Protein AF-A0A851SCR9-F1 (afdb_monomer)

Sequence (260 aa):
PSPCRYSLLAVFAATDGGITRVFPNKAADDWEEEPEPFNASFYRRSLDNKGYIFKPPYRDGGCQLRVTGCDPHTEVCPLMSPLPSTAGYRGLDLENNTIGILVSTAVELSIGGKTLKPAVVGVKLDLEAWAEKFKVLASNRTDRDQLGTRRCDPSSSCEMDCEANNKDLICVLIDDGGFLVLSNQEDHWYQVGKFFSEVDANLMSALYNNSFYARKESYDFQSVCAPEAPSNTGAAPRGVFVPTVADLLSLAWWTSAAAW

pLDDT: mean 74.63, std 20.78, range [28.66, 97.38]

Organism: Certhia familiaris (NCBI:txid73333)

InterPro domains:
  IPR013680 Voltage-dependent calcium channel, alpha-2/delta subunit, conserved region [PF08473] (7-61)
  IPR013680 Voltage-dependent calcium channel, alpha-2/delta subunit, conserved region [PF08473] (82-260)
  IPR051173 Voltage-dependent calcium channel subunit alpha-2/delta [PTHR10166] (10-257)

Nearest PDB structures (foldseek):
  8e56-assembly1_F  TM=8.650E-01  e=1.694E-12  Oryctolagus cuniculus
  8hma-assembly1_F  TM=8.569E-01  e=1.500E-12  Homo sapiens
  8hmb-assembly1_E  TM=8.701E-01  e=3.980E-12  Homo sapiens
  8if4-assembly1_A  TM=8.436E-01  e=3.314E-12  Homo sapiens
  8if3-assembly1_A  TM=8.512E-01  e=5.399E-12  Homo sapiens

Foldseek 3Di:
DPPPDDQFPWKWKFFPVQAIDIPDVVVVVVDPADRGLVVGPLNVVQVVDADKFKQFDADPPVPPPQQADPDPVDPDSDDDDDDDDPPDDPPPPPPDDFGWIKMKHFDWDADPNDIDGGMMIITTGRQVVVLVVVLCVQAQDDDDDDDDDRPDDPVDDPPRGSHLPDPPDKDFDAGLQQFTQYISDPVCPVRHNPRVCVVPVPVVVVCVVVVVHDDDDDDDPPDDHDDHDDDPPDDPPPDPDDDDPVNVVVVVVVVVVVVD

Radius of gyration: 29.23 Å; Cα contacts (8 Å, |Δi|>4): 310; chains: 1; bounding box: 68×43×114 Å

Secondary structure (DSSP, 8-state):
------SEEEEEEEETTS-EEEESHHHHHT--S-SSTTT-HHHHHHHHSSS-EEEPPP---S---------TT-SS------------------SS---EEEEEEEEEEEETTEEEEEEEEEEEEEHHHHHHHHHHHHSS--SSSTTPPPSS-TTS--TT---TT-SS---EEE-TTSBEEEESSGGGTTTTTSBHHHH-HHHHHHHHHTTS--------TT---PPPPPPSS--S--------HHHHHHHHHHHHHHT-

Mean predicted aligned error: 15.33 Å

Solvent-accessible surface area (backbone atoms only — not comparable to full-atom values): 16433 Å² total; per-residue (Å²): 131,82,77,87,75,66,48,61,64,30,41,36,42,33,32,80,85,51,48,59,50,51,37,50,65,73,48,44,76,70,52,85,66,60,64,44,33,89,78,19,64,66,47,54,54,16,65,77,47,88,64,78,42,69,45,42,44,83,65,83,74,80,70,73,72,66,54,72,64,90,54,92,88,50,104,59,82,74,80,91,75,92,72,93,74,90,69,78,77,77,68,71,78,77,80,79,73,74,59,47,35,37,36,30,25,45,45,78,44,75,61,95,91,42,80,44,69,65,33,34,38,35,36,28,28,27,46,71,60,43,38,57,52,46,24,44,71,52,21,72,61,70,70,99,54,100,79,61,82,58,89,53,61,97,88,54,78,69,87,82,48,32,45,69,86,50,85,88,54,89,46,71,43,64,37,99,88,45,29,26,55,47,46,49,49,74,92,44,61,84,50,38,32,37,51,35,55,81,77,41,47,68,60,46,49,51,37,38,76,71,64,74,48,82,91,82,88,83,86,72,92,83,68,88,69,53,78,65,79,80,72,93,82,74,84,72,81,94,67,86,82,76,80,49,73,67,53,53,52,49,52,54,49,53,54,57,57,69,74,103

Structure (mmCIF, N/CA/C/O backbone):
data_AF-A0A851SCR9-F1
#
_entry.id   AF-A0A851SCR9-F1
#
loop_
_atom_site.group_PDB
_atom_site.id
_atom_site.type_symbol
_atom_site.label_atom_id
_atom_site.label_alt_id
_atom_site.label_comp_id
_atom_site.label_asym_id
_atom_site.label_entity_id
_atom_site.label_seq_id
_atom_site.pdbx_PDB_ins_code
_atom_site.Cartn_x
_atom_site.Cartn_y
_atom_site.Cartn_z
_atom_site.occupancy
_atom_site.B_iso_or_equiv
_atom_site.auth_seq_id
_atom_site.auth_comp_id
_atom_site.auth_asym_id
_atom_site.auth_atom_id
_atom_site.pdbx_PDB_model_num
ATOM 1 N N . PRO A 1 1 ? 7.884 -18.327 -27.173 1.00 35.84 1 PRO A N 1
ATOM 2 C CA . PRO A 1 1 ? 6.682 -17.769 -26.512 1.00 35.84 1 PRO A CA 1
ATOM 3 C C . PRO A 1 1 ? 6.825 -17.864 -24.989 1.00 35.84 1 PRO A C 1
ATOM 5 O O . PRO A 1 1 ? 6.755 -18.959 -24.438 1.00 35.84 1 PRO A O 1
ATOM 8 N N . SER A 1 2 ? 7.103 -16.743 -24.322 1.00 40.19 2 SER A N 1
ATOM 9 C CA . SER A 1 2 ? 6.961 -16.655 -22.867 1.00 40.19 2 SER A CA 1
ATOM 10 C C . SER A 1 2 ? 5.499 -16.959 -22.503 1.00 40.19 2 SER A C 1
ATOM 12 O O . SER A 1 2 ? 4.599 -16.492 -23.207 1.00 40.19 2 SER A O 1
ATOM 14 N N . PRO A 1 3 ? 5.230 -17.782 -21.475 1.00 45.44 3 PRO A N 1
ATOM 15 C CA . PRO A 1 3 ? 3.861 -18.045 -21.053 1.00 45.44 3 PRO A CA 1
ATOM 16 C C . PRO A 1 3 ? 3.203 -16.719 -20.657 1.00 45.44 3 PRO A C 1
ATOM 18 O O . PRO A 1 3 ? 3.829 -15.899 -19.986 1.00 45.44 3 PRO A O 1
ATOM 21 N N . CYS A 1 4 ? 1.957 -16.493 -21.083 1.00 44.44 4 CYS A N 1
ATOM 22 C CA . CYS A 1 4 ? 1.155 -15.368 -20.611 1.00 44.44 4 CYS A CA 1
ATOM 23 C C . CYS A 1 4 ? 0.994 -15.500 -19.091 1.00 44.44 4 CYS A C 1
ATOM 25 O O . CYS A 1 4 ? 0.125 -16.233 -18.623 1.00 44.44 4 CYS A O 1
ATOM 27 N N . ARG A 1 5 ? 1.853 -14.835 -18.313 1.00 55.62 5 ARG A N 1
ATOM 28 C CA . ARG A 1 5 ? 1.666 -14.724 -16.867 1.00 55.62 5 ARG A CA 1
ATOM 29 C C . ARG A 1 5 ? 0.424 -13.875 -16.622 1.00 55.62 5 ARG A C 1
ATOM 31 O O . ARG A 1 5 ? 0.301 -12.766 -17.145 1.00 55.62 5 ARG A O 1
ATOM 38 N N . TYR A 1 6 ? -0.518 -14.419 -15.863 1.00 60.47 6 TYR A N 1
ATOM 39 C CA . TYR A 1 6 ? -1.703 -13.686 -15.446 1.00 60.47 6 TYR A CA 1
ATOM 40 C C . TYR A 1 6 ? -1.274 -12.594 -14.463 1.00 60.47 6 TYR A C 1
ATOM 42 O O . TYR A 1 6 ? -0.640 -12.883 -13.457 1.00 60.47 6 TYR A O 1
ATOM 50 N N . SER A 1 7 ? -1.630 -11.335 -14.733 1.00 75.94 7 SER A N 1
ATOM 51 C CA . SER A 1 7 ? -1.342 -10.218 -13.816 1.00 75.94 7 SER A CA 1
ATOM 52 C C . SER A 1 7 ? -2.215 -10.226 -12.555 1.00 75.94 7 SER A C 1
ATOM 54 O O . SER A 1 7 ? -2.029 -9.395 -11.671 1.00 75.94 7 SER A O 1
ATOM 56 N N . LEU A 1 8 ? -3.207 -11.117 -12.507 1.00 86.69 8 LEU A N 1
ATOM 57 C CA . LEU A 1 8 ? -4.170 -11.283 -11.425 1.00 86.69 8 LEU A CA 1
ATOM 58 C C . LEU A 1 8 ? -3.971 -12.667 -10.809 1.00 86.69 8 LEU A C 1
ATOM 60 O O . LEU A 1 8 ? -4.154 -13.675 -11.488 1.00 86.69 8 LEU A O 1
ATOM 64 N N . LEU A 1 9 ? -3.621 -12.688 -9.527 1.00 89.19 9 LEU A N 1
ATOM 65 C CA . LEU A 1 9 ? -3.455 -13.893 -8.718 1.00 89.19 9 LEU A CA 1
ATOM 66 C C . LEU A 1 9 ? -4.780 -14.320 -8.077 1.00 89.19 9 LEU A C 1
ATOM 68 O O . LEU A 1 9 ? -5.081 -15.509 -8.014 1.00 89.19 9 LEU A O 1
ATOM 72 N N . ALA A 1 10 ? -5.577 -13.353 -7.616 1.00 92.12 10 ALA A N 1
ATOM 73 C CA . ALA A 1 10 ? -6.868 -13.609 -6.985 1.00 92.12 10 ALA A CA 1
ATOM 74 C C . ALA A 1 10 ? -7.819 -12.414 -7.111 1.00 92.12 10 ALA A C 1
ATOM 76 O O . ALA A 1 10 ? -7.392 -11.278 -7.325 1.00 92.12 10 ALA A O 1
ATOM 77 N N . VAL A 1 11 ? -9.107 -12.669 -6.911 1.00 95.00 11 VAL A N 1
ATOM 78 C CA . VAL A 1 11 ? -10.156 -11.662 -6.711 1.00 95.00 11 VAL A CA 1
ATOM 79 C C . VAL A 1 11 ? -10.864 -11.984 -5.403 1.00 95.00 11 VAL A C 1
ATOM 81 O O . VAL A 1 11 ? -11.068 -13.157 -5.093 1.00 95.00 11 VAL A O 1
ATOM 84 N N . PHE A 1 12 ? -11.252 -10.969 -4.640 1.00 95.50 12 PHE A N 1
ATOM 85 C CA . PHE A 1 12 ? -11.967 -11.170 -3.389 1.00 95.50 12 PHE A CA 1
ATOM 86 C C . PHE A 1 12 ? -13.074 -10.143 -3.160 1.00 95.50 12 PHE A C 1
ATOM 88 O O . PHE A 1 12 ? -13.073 -9.043 -3.716 1.00 95.50 12 PHE A O 1
ATOM 95 N N . ALA A 1 13 ? -14.018 -10.522 -2.306 1.00 96.25 13 ALA A N 1
ATOM 96 C CA . ALA A 1 13 ? -15.054 -9.649 -1.782 1.00 96.25 13 ALA A CA 1
ATOM 97 C C . ALA A 1 13 ? -15.202 -9.889 -0.278 1.00 96.25 13 ALA A C 1
ATOM 99 O O . ALA A 1 13 ? -15.490 -11.008 0.148 1.00 96.25 13 ALA A O 1
ATOM 100 N N . ALA A 1 14 ? -15.010 -8.832 0.503 1.00 96.00 14 ALA A N 1
ATOM 101 C CA . ALA A 1 14 ? -15.256 -8.784 1.935 1.00 96.00 14 ALA A CA 1
ATOM 102 C C . ALA A 1 14 ? -16.534 -7.979 2.190 1.00 96.00 14 ALA A C 1
ATOM 104 O O . ALA A 1 14 ? -16.732 -6.908 1.617 1.00 96.00 14 ALA A O 1
ATOM 105 N N . THR A 1 15 ? -17.423 -8.504 3.021 1.00 94.62 15 THR A N 1
ATOM 106 C CA . THR A 1 15 ? -18.758 -7.934 3.268 1.00 94.62 15 THR A CA 1
ATOM 107 C C . THR A 1 15 ? -18.928 -7.552 4.732 1.00 94.62 15 THR A C 1
ATOM 109 O O . THR A 1 15 ? -18.241 -8.108 5.590 1.00 94.62 15 THR A O 1
ATOM 112 N N . ASP A 1 16 ? -19.868 -6.652 5.039 1.00 91.25 16 ASP A N 1
ATOM 113 C CA . ASP A 1 16 ? -20.151 -6.273 6.435 1.00 91.25 16 ASP A CA 1
ATOM 114 C C . ASP A 1 16 ? -20.676 -7.437 7.298 1.00 91.25 16 ASP A C 1
ATOM 116 O O . ASP A 1 16 ? -20.580 -7.395 8.521 1.00 91.25 16 ASP A O 1
ATOM 120 N N . GLY A 1 17 ? -21.150 -8.514 6.661 1.00 89.50 17 GLY A N 1
ATOM 121 C CA . GLY A 1 17 ? -21.636 -9.730 7.309 1.00 89.50 17 GLY A CA 1
ATOM 122 C C . GLY A 1 17 ? -20.532 -10.636 7.857 1.00 89.50 17 GLY A C 1
ATOM 123 O O . GLY A 1 17 ? -20.811 -11.779 8.209 1.00 89.50 17 GLY A O 1
ATOM 124 N N . GLY A 1 18 ? -19.281 -10.168 7.881 1.00 88.81 18 GLY A N 1
ATOM 125 C CA . GLY A 1 18 ? -18.144 -10.917 8.419 1.00 88.81 18 GLY A CA 1
ATOM 126 C C . GLY A 1 18 ? -17.573 -11.969 7.465 1.00 88.81 18 GLY A C 1
ATOM 127 O O . GLY A 1 18 ? -16.773 -12.800 7.879 1.00 88.81 18 GLY A O 1
ATOM 128 N N . ILE A 1 19 ? -17.986 -11.961 6.193 1.00 90.12 19 ILE A N 1
ATOM 129 C CA . ILE A 1 19 ? -17.581 -12.972 5.211 1.00 90.12 19 ILE A CA 1
ATOM 130 C C . ILE A 1 19 ? -16.644 -12.346 4.183 1.00 90.12 19 ILE A C 1
ATOM 132 O O . ILE A 1 19 ? -17.024 -11.397 3.488 1.00 90.12 19 ILE A O 1
ATOM 136 N N . THR A 1 20 ? -15.470 -12.961 4.036 1.00 93.50 20 THR A N 1
ATOM 137 C CA . THR A 1 20 ? -14.535 -12.741 2.928 1.00 93.50 20 THR A CA 1
ATOM 138 C C . THR A 1 20 ? -14.558 -13.951 1.998 1.00 93.50 20 THR A C 1
ATOM 140 O O . THR A 1 20 ? -14.410 -15.088 2.441 1.00 93.50 20 THR A O 1
ATOM 143 N N . ARG A 1 21 ? -14.768 -13.729 0.697 1.00 93.75 21 ARG A N 1
ATOM 144 C CA . ARG A 1 21 ? -14.677 -14.772 -0.337 1.00 93.75 21 ARG A CA 1
ATOM 145 C C . ARG A 1 21 ? -13.546 -14.458 -1.292 1.00 93.75 21 ARG A C 1
ATOM 147 O O . ARG A 1 21 ? -13.493 -13.346 -1.805 1.00 93.75 21 ARG A O 1
ATOM 154 N N . VAL A 1 22 ? -12.709 -15.452 -1.564 1.00 94.56 22 VAL A N 1
ATOM 155 C CA . VAL A 1 22 ? -11.538 -15.352 -2.441 1.00 94.56 22 VAL A CA 1
ATOM 156 C C . VAL A 1 22 ? -11.690 -16.348 -3.588 1.00 94.56 22 VAL A C 1
ATOM 158 O O . VAL A 1 22 ? -12.179 -17.461 -3.398 1.00 94.56 22 VAL A O 1
ATOM 161 N N . PHE A 1 23 ? -11.299 -15.940 -4.790 1.00 92.94 23 PHE A N 1
ATOM 162 C CA . PHE A 1 23 ? -11.324 -16.756 -5.997 1.00 92.94 23 PHE A CA 1
ATOM 163 C C . PHE A 1 23 ? -9.991 -16.628 -6.751 1.00 92.94 23 PHE A C 1
ATOM 165 O O . PHE A 1 23 ? -9.500 -15.505 -6.893 1.00 92.94 23 PHE A O 1
ATOM 172 N N . PRO A 1 24 ? -9.433 -17.722 -7.307 1.00 91.81 24 PRO A N 1
ATOM 173 C CA . PRO A 1 24 ? -9.923 -19.111 -7.264 1.00 91.81 24 PRO A CA 1
ATOM 174 C C . PRO A 1 24 ? -9.691 -19.791 -5.903 1.00 91.81 24 PRO A C 1
ATOM 176 O O . PRO A 1 24 ? -8.916 -19.288 -5.100 1.00 91.81 24 PRO A O 1
ATOM 179 N N . ASN A 1 25 ? -10.308 -20.959 -5.661 1.00 88.06 25 ASN A N 1
ATOM 180 C CA . ASN A 1 25 ? -10.196 -21.684 -4.379 1.00 88.06 25 ASN A CA 1
ATOM 181 C C . ASN A 1 25 ? -8.742 -21.924 -3.946 1.00 88.06 25 ASN A C 1
ATOM 183 O O . ASN A 1 25 ? -8.428 -21.749 -2.781 1.00 88.06 25 ASN A O 1
ATOM 187 N N . LYS A 1 26 ? -7.839 -22.213 -4.893 1.00 87.31 26 LYS A N 1
ATOM 188 C CA . LYS A 1 26 ? -6.407 -22.353 -4.593 1.00 87.31 26 LYS A CA 1
ATOM 189 C C . LYS A 1 26 ? -5.830 -21.100 -3.913 1.00 87.31 26 LYS A C 1
ATOM 191 O O . LYS A 1 26 ? -5.074 -21.209 -2.966 1.00 87.31 26 LYS A O 1
ATOM 196 N N . ALA A 1 27 ? -6.216 -19.910 -4.372 1.00 86.38 27 ALA A N 1
ATOM 197 C CA . ALA A 1 27 ? -5.773 -18.657 -3.765 1.00 86.38 27 ALA A CA 1
ATOM 198 C C . ALA A 1 27 ? -6.487 -18.342 -2.439 1.00 86.38 27 ALA A C 1
ATOM 200 O O . ALA A 1 27 ? -6.018 -17.486 -1.694 1.00 86.38 27 ALA A O 1
ATOM 201 N N . ALA A 1 28 ? -7.624 -18.990 -2.165 1.00 86.31 28 ALA A N 1
ATOM 202 C CA . ALA A 1 28 ? -8.294 -18.917 -0.872 1.00 86.31 28 ALA A CA 1
ATOM 203 C C . ALA A 1 28 ? -7.560 -19.755 0.186 1.00 86.31 28 ALA A C 1
ATOM 205 O O . ALA A 1 28 ? -7.498 -19.338 1.337 1.00 86.31 28 ALA A O 1
ATOM 206 N N . ASP A 1 29 ? -6.980 -20.891 -0.213 1.00 84.62 29 ASP A N 1
ATOM 207 C CA . ASP A 1 29 ? -6.163 -21.732 0.671 1.00 84.62 29 ASP A CA 1
ATOM 208 C C . ASP A 1 29 ? -4.859 -21.014 1.080 1.00 84.62 29 ASP A C 1
ATOM 210 O O . ASP A 1 29 ? -4.440 -21.104 2.231 1.00 84.62 29 ASP A O 1
ATOM 214 N N . ASP A 1 30 ? -4.278 -20.227 0.165 1.00 83.56 30 ASP A N 1
ATOM 215 C CA . ASP A 1 30 ? -3.062 -19.418 0.372 1.00 83.56 30 ASP A CA 1
ATOM 216 C C . ASP A 1 30 ? -3.364 -17.971 0.846 1.00 83.56 30 ASP A C 1
ATOM 218 O O . ASP A 1 30 ? -2.590 -17.032 0.606 1.00 83.56 30 ASP A O 1
ATOM 222 N N . TRP A 1 31 ? -4.536 -17.735 1.445 1.00 86.88 31 TRP A N 1
ATOM 223 C CA . TRP A 1 31 ? -4.958 -16.401 1.875 1.00 86.88 31 TRP A CA 1
ATOM 224 C C . TRP A 1 31 ? -4.380 -16.041 3.250 1.00 86.88 31 TRP A C 1
ATOM 226 O O . TRP A 1 31 ? -4.797 -16.569 4.275 1.00 86.88 31 TRP A O 1
ATOM 236 N N . GLU A 1 32 ? -3.431 -15.106 3.264 1.00 84.75 32 GLU A N 1
ATOM 237 C CA . GLU A 1 32 ? -2.696 -14.686 4.472 1.00 84.75 32 GLU A CA 1
ATOM 238 C C . GLU A 1 32 ? -3.357 -13.523 5.233 1.00 84.75 32 GLU A C 1
ATOM 240 O O . GLU A 1 32 ? -2.911 -13.151 6.315 1.00 84.75 32 GLU A O 1
ATOM 245 N N . GLU A 1 33 ? -4.390 -12.902 4.663 1.00 86.81 33 GLU A N 1
ATOM 246 C CA . GLU A 1 33 ? -5.069 -11.770 5.295 1.00 86.81 33 GLU A CA 1
ATOM 247 C C . GLU A 1 33 ? -6.108 -12.232 6.318 1.00 86.81 33 GLU A C 1
ATOM 249 O O . GLU A 1 33 ? -6.669 -13.324 6.215 1.00 86.81 33 GLU A O 1
ATOM 254 N N . GLU A 1 34 ? -6.431 -11.344 7.259 1.00 86.94 34 GLU A N 1
ATOM 255 C CA . GLU A 1 34 ? -7.446 -11.602 8.279 1.00 86.94 34 GLU A CA 1
ATOM 256 C C . GLU A 1 34 ? -8.787 -12.028 7.645 1.00 86.94 34 GLU A C 1
ATOM 258 O O . GLU A 1 34 ? -9.339 -11.290 6.816 1.00 86.94 34 GLU A O 1
ATOM 263 N N . PRO A 1 35 ? -9.341 -13.199 8.022 1.00 81.25 35 PRO A N 1
ATOM 264 C CA . PRO A 1 35 ? -10.598 -13.685 7.462 1.00 81.25 35 PRO A CA 1
ATOM 265 C C . PRO A 1 35 ? -11.784 -12.828 7.915 1.00 81.25 35 PRO A C 1
ATOM 267 O O . PRO A 1 35 ? -12.759 -12.696 7.170 1.00 81.25 35 PRO A O 1
ATOM 270 N N . GLU A 1 36 ? -11.682 -12.225 9.107 1.00 87.38 36 GLU A N 1
ATOM 271 C CA . GLU A 1 36 ? -12.660 -11.293 9.657 1.00 87.38 36 GLU A CA 1
ATOM 272 C C . GLU A 1 36 ? -12.442 -9.874 9.087 1.00 87.38 36 GLU A C 1
ATOM 274 O O . GLU A 1 36 ? -11.445 -9.217 9.415 1.00 87.38 36 GLU A O 1
ATOM 279 N N . PRO A 1 37 ? -13.383 -9.346 8.277 1.00 90.25 37 PRO A N 1
ATOM 280 C CA . PRO A 1 37 ? -13.238 -8.050 7.611 1.00 90.25 37 PRO A CA 1
ATOM 281 C C . PRO A 1 37 ? -12.960 -6.881 8.560 1.00 90.25 37 PRO A C 1
ATOM 283 O O . PRO A 1 37 ? -12.216 -5.969 8.214 1.00 90.25 37 PRO A O 1
ATOM 286 N N . PHE A 1 38 ? -13.522 -6.894 9.771 1.00 87.81 38 PHE A N 1
ATOM 287 C CA . PHE A 1 38 ? -13.348 -5.796 10.724 1.00 87.81 38 PHE A CA 1
ATOM 288 C C . PHE A 1 38 ? -11.946 -5.740 11.346 1.00 87.81 38 PHE A C 1
ATOM 290 O O . PHE A 1 38 ? -11.496 -4.654 11.722 1.00 87.81 38 PHE A O 1
ATOM 297 N N . ASN A 1 39 ? -11.220 -6.861 11.372 1.00 89.25 39 ASN A N 1
ATOM 298 C CA . ASN A 1 39 ? -9.820 -6.896 11.802 1.00 89.25 39 ASN A CA 1
ATOM 299 C C . ASN A 1 39 ? -8.876 -6.578 10.632 1.00 89.25 39 ASN A C 1
ATOM 301 O O . ASN A 1 39 ? -7.832 -5.943 10.824 1.00 89.25 39 ASN A O 1
ATOM 305 N N . ALA A 1 40 ? -9.279 -6.908 9.403 1.00 90.69 40 ALA A N 1
ATOM 306 C CA . ALA A 1 40 ? -8.495 -6.666 8.201 1.00 90.69 40 ALA A CA 1
ATOM 307 C C . ALA A 1 40 ? -8.212 -5.170 7.951 1.00 90.69 40 ALA A C 1
ATOM 309 O O . ALA A 1 40 ? -9.105 -4.316 7.916 1.00 90.69 40 ALA A O 1
ATOM 310 N N . SER A 1 41 ? -6.938 -4.831 7.727 1.00 89.19 41 SER A N 1
ATOM 311 C CA . SER A 1 41 ? -6.521 -3.442 7.481 1.00 89.19 41 SER A CA 1
ATOM 312 C C . SER A 1 41 ? -7.011 -2.909 6.133 1.00 89.19 41 SER A C 1
ATOM 314 O O . SER A 1 41 ? -7.442 -1.758 6.051 1.00 89.19 41 SER A O 1
ATOM 316 N N . PHE A 1 42 ? -7.012 -3.743 5.086 1.00 92.19 42 PHE A N 1
ATOM 317 C CA . PHE A 1 42 ? -7.473 -3.343 3.752 1.00 92.19 42 PHE A CA 1
ATOM 318 C C . PHE A 1 42 ? -8.953 -2.939 3.753 1.00 92.19 42 PHE A C 1
ATOM 320 O O . PHE A 1 42 ? -9.342 -2.018 3.034 1.00 92.19 42 PHE A O 1
ATOM 327 N N . TYR A 1 43 ? -9.776 -3.597 4.578 1.00 94.50 43 TYR A N 1
ATOM 328 C CA . TYR A 1 43 ? -11.214 -3.361 4.643 1.00 94.50 43 TYR A CA 1
ATOM 329 C C . TYR A 1 43 ? -11.506 -1.964 5.195 1.00 94.50 43 TYR A C 1
ATOM 331 O O . TYR A 1 43 ? -12.129 -1.149 4.517 1.00 94.50 43 TYR A O 1
ATOM 339 N N . ARG A 1 44 ? -10.955 -1.646 6.375 1.00 92.19 44 ARG A N 1
ATOM 340 C CA . ARG A 1 44 ? -11.101 -0.333 7.026 1.00 92.19 44 ARG A CA 1
ATOM 341 C C . ARG A 1 44 ? -10.565 0.800 6.148 1.00 92.19 44 ARG A C 1
ATOM 343 O O . ARG A 1 44 ? -11.292 1.741 5.847 1.00 92.19 44 ARG A O 1
ATOM 350 N N . ARG A 1 45 ? -9.345 0.647 5.617 1.00 92.56 45 ARG A N 1
ATOM 351 C CA . ARG A 1 45 ? -8.724 1.665 4.750 1.00 92.56 45 ARG A CA 1
ATOM 352 C C . ARG A 1 45 ? -9.519 1.923 3.470 1.00 92.56 45 ARG A C 1
ATOM 354 O O . ARG A 1 45 ? -9.578 3.064 3.025 1.00 92.56 45 ARG A O 1
ATOM 361 N N . SER A 1 46 ? -10.152 0.901 2.892 1.00 95.00 46 SER A N 1
ATOM 362 C CA . SER A 1 46 ? -11.000 1.066 1.700 1.00 95.00 46 SER A CA 1
ATOM 363 C C . SER A 1 46 ? -12.316 1.784 2.002 1.00 95.00 46 SER A C 1
ATOM 365 O O . SER A 1 46 ? -12.859 2.463 1.133 1.00 95.00 46 SER A O 1
ATOM 367 N N . LEU A 1 47 ? -12.849 1.632 3.218 1.00 94.31 47 LEU A N 1
ATOM 368 C CA . LEU A 1 47 ? -14.055 2.336 3.652 1.00 94.31 47 LEU A CA 1
ATOM 369 C C . LEU A 1 47 ? -13.781 3.816 3.940 1.00 94.31 47 LEU A C 1
ATOM 371 O O . LEU A 1 47 ? -14.611 4.655 3.578 1.00 94.31 47 LEU A O 1
ATOM 375 N N . ASP A 1 48 ? -12.626 4.134 4.521 1.00 91.38 48 ASP A N 1
ATOM 376 C CA . ASP A 1 48 ? -12.255 5.505 4.891 1.00 91.38 48 ASP A CA 1
ATOM 377 C C . ASP A 1 48 ? -11.814 6.345 3.684 1.00 91.38 48 ASP A C 1
ATOM 379 O O . ASP A 1 48 ? -12.080 7.547 3.618 1.00 91.38 48 ASP A O 1
ATOM 383 N N . ASN A 1 49 ? -11.191 5.711 2.689 1.00 89.75 49 ASN A N 1
ATOM 384 C CA . ASN A 1 49 ? -10.659 6.395 1.517 1.00 89.75 49 ASN A CA 1
ATOM 385 C C . ASN A 1 49 ? -11.597 6.338 0.301 1.00 89.75 49 ASN A C 1
ATOM 387 O O . ASN A 1 49 ? -12.517 5.521 0.200 1.00 89.75 49 ASN A O 1
ATOM 391 N N . LYS A 1 50 ? -11.353 7.241 -0.655 1.00 89.31 50 LYS A N 1
ATOM 392 C CA . LYS A 1 50 ? -11.978 7.226 -1.984 1.00 89.31 50 LYS A CA 1
ATOM 393 C C . LYS A 1 50 ? -10.954 6.750 -3.009 1.00 89.31 50 LYS A C 1
ATOM 395 O O . LYS A 1 50 ? -9.853 7.284 -3.056 1.00 89.31 50 LYS A O 1
ATOM 400 N N . GLY A 1 51 ? -11.343 5.803 -3.859 1.00 90.62 51 GLY A N 1
ATOM 401 C CA . GLY A 1 51 ? -10.474 5.233 -4.889 1.00 90.62 51 GLY A CA 1
ATOM 402 C C . GLY A 1 51 ? -9.969 3.834 -4.540 1.00 90.62 51 GLY A C 1
ATOM 403 O O . GLY A 1 51 ? -10.623 3.095 -3.801 1.00 90.62 51 GLY A O 1
ATOM 404 N N . TYR A 1 52 ? -8.834 3.463 -5.130 1.00 92.50 52 TYR A N 1
ATOM 405 C CA . TYR A 1 52 ? -8.192 2.164 -4.936 1.00 92.50 52 TYR A CA 1
ATOM 406 C C . TYR A 1 52 ? -7.084 2.278 -3.894 1.00 92.50 52 TYR A C 1
ATOM 408 O O . TYR A 1 52 ? -6.255 3.180 -3.979 1.00 92.50 52 TYR A O 1
ATOM 416 N N . ILE A 1 53 ? -7.063 1.343 -2.950 1.00 93.69 53 ILE A N 1
ATOM 417 C CA . ILE A 1 53 ? -6.050 1.242 -1.902 1.00 93.69 53 ILE A CA 1
ATOM 418 C C . ILE A 1 53 ? -5.107 0.109 -2.240 1.00 93.69 53 ILE A C 1
ATOM 420 O O . ILE A 1 53 ? -5.558 -0.998 -2.530 1.00 93.69 53 ILE A O 1
ATOM 424 N N . PHE A 1 54 ? -3.808 0.393 -2.194 1.00 92.62 54 PHE A N 1
ATOM 425 C CA . PHE A 1 54 ? -2.758 -0.564 -2.501 1.00 92.62 54 PHE A CA 1
ATOM 426 C C . PHE A 1 54 ? -2.094 -1.005 -1.206 1.00 92.62 54 PHE A C 1
ATOM 428 O O . PHE A 1 54 ? -1.406 -0.239 -0.545 1.00 92.62 54 PHE A O 1
ATOM 435 N N . LYS A 1 55 ? -2.267 -2.270 -0.849 1.00 91.12 55 LYS A N 1
ATOM 436 C CA . LYS A 1 55 ? -1.568 -2.892 0.264 1.00 91.12 55 LYS A CA 1
ATOM 437 C C . LYS A 1 55 ? -0.411 -3.735 -0.287 1.00 91.12 55 LYS A C 1
ATOM 439 O O . LYS A 1 55 ? -0.662 -4.798 -0.866 1.00 91.12 55 LYS A O 1
ATOM 444 N N . PRO A 1 56 ? 0.846 -3.284 -0.137 1.00 88.56 56 PRO A N 1
ATOM 445 C CA . PRO A 1 56 ? 1.987 -4.115 -0.475 1.00 88.56 56 PRO A CA 1
ATOM 446 C C . PRO A 1 56 ? 2.107 -5.292 0.511 1.00 88.56 56 PRO A C 1
ATOM 448 O O . PRO A 1 56 ? 1.605 -5.216 1.637 1.00 88.56 56 PRO A O 1
ATOM 451 N N . PRO A 1 57 ? 2.764 -6.386 0.102 1.00 84.25 57 PRO A N 1
ATOM 452 C CA . PRO A 1 57 ? 3.017 -7.535 0.965 1.00 84.25 57 PRO A CA 1
A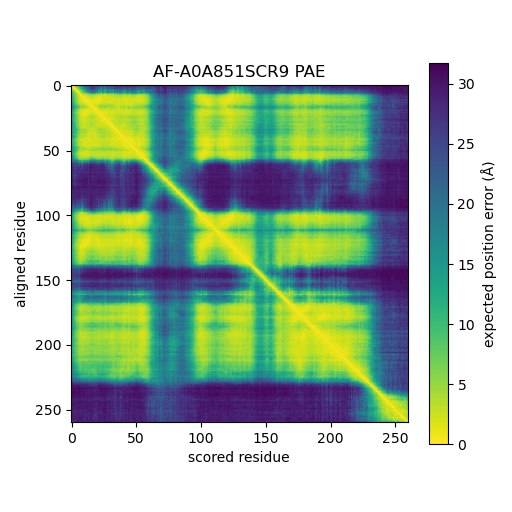TOM 453 C C . PRO A 1 57 ? 3.875 -7.120 2.159 1.00 84.25 57 PRO A C 1
ATOM 455 O O . PRO A 1 57 ? 4.858 -6.393 2.005 1.00 84.25 57 PRO A O 1
ATOM 458 N N . TYR A 1 58 ? 3.542 -7.619 3.345 1.00 68.88 58 TYR A N 1
ATOM 459 C CA . TYR A 1 58 ? 4.419 -7.455 4.494 1.00 68.88 58 TYR A CA 1
ATOM 460 C C . TYR A 1 58 ? 5.597 -8.416 4.341 1.00 68.88 58 TYR A C 1
ATOM 462 O O . TYR A 1 58 ? 5.409 -9.625 4.220 1.00 68.88 58 TYR A O 1
ATOM 470 N N . ARG A 1 59 ? 6.821 -7.889 4.298 1.00 62.84 59 ARG A N 1
ATOM 471 C CA . ARG A 1 59 ? 8.023 -8.723 4.338 1.00 62.84 59 ARG A CA 1
ATOM 472 C C . ARG A 1 59 ?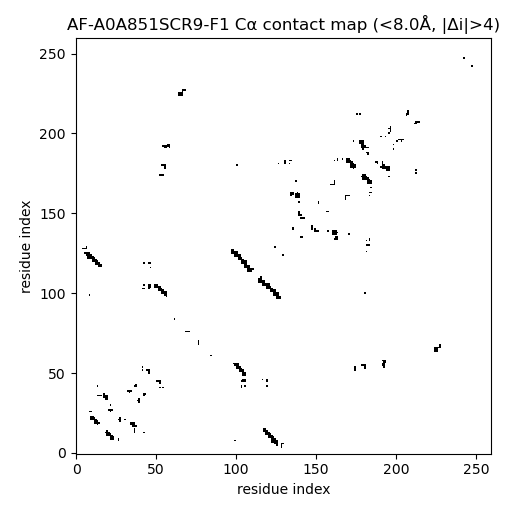 8.579 -8.637 5.742 1.00 62.84 59 ARG A C 1
ATOM 474 O O . ARG A 1 59 ? 9.050 -7.575 6.141 1.00 62.84 59 ARG A O 1
ATOM 481 N N . ASP A 1 60 ? 8.557 -9.760 6.453 1.00 47.91 60 ASP A N 1
ATOM 482 C CA . ASP A 1 60 ? 9.312 -9.920 7.690 1.00 47.91 60 ASP A CA 1
ATOM 483 C C . ASP A 1 60 ? 10.799 -9.774 7.368 1.00 47.91 60 ASP A C 1
ATOM 485 O O . ASP A 1 60 ? 11.514 -10.731 7.071 1.00 47.91 60 ASP A O 1
ATOM 489 N N . GLY A 1 61 ? 11.295 -8.544 7.418 1.00 42.38 61 GLY A N 1
ATOM 490 C CA . GLY A 1 61 ? 12.718 -8.270 7.443 1.00 42.38 61 GLY A CA 1
ATOM 491 C C . GLY A 1 61 ? 13.277 -8.627 8.809 1.00 42.38 61 GLY A C 1
ATOM 492 O O . GLY A 1 61 ? 13.754 -7.723 9.474 1.00 42.38 61 GLY A O 1
ATOM 493 N N . GLY A 1 62 ? 13.146 -9.881 9.271 1.00 31.73 62 GLY A N 1
ATOM 494 C CA . GLY A 1 62 ? 13.688 -10.350 10.555 1.00 31.73 62 GLY A CA 1
ATOM 495 C C . GLY A 1 62 ? 13.506 -9.348 11.698 1.00 31.73 62 GLY A C 1
ATOM 496 O O . GLY A 1 62 ? 14.408 -9.183 12.520 1.00 31.73 62 GLY A O 1
ATOM 497 N N . CYS A 1 63 ? 12.389 -8.614 11.704 1.00 33.06 63 CYS A N 1
ATOM 498 C CA . CYS A 1 63 ? 12.185 -7.509 12.620 1.00 33.06 63 CYS A CA 1
ATOM 499 C C . CYS A 1 63 ? 11.607 -8.100 13.897 1.00 33.06 63 CYS A C 1
ATOM 501 O O . CYS A 1 63 ? 10.429 -7.961 14.214 1.00 33.06 63 CYS A O 1
ATOM 503 N N . GLN A 1 64 ? 12.454 -8.800 14.647 1.00 29.84 64 GLN A N 1
ATOM 504 C CA . GLN A 1 64 ? 12.212 -8.859 16.070 1.00 29.84 64 GLN A CA 1
ATOM 505 C C . GLN A 1 64 ? 12.444 -7.435 16.564 1.00 29.84 64 GLN A C 1
ATOM 507 O O . GLN A 1 64 ? 13.591 -7.004 16.679 1.00 29.84 64 GLN A O 1
ATOM 512 N N . LEU A 1 65 ? 11.351 -6.698 16.777 1.00 35.31 65 LEU A N 1
ATOM 513 C CA . LEU A 1 65 ? 11.318 -5.446 17.525 1.00 35.31 65 LEU A CA 1
ATOM 514 C C . LEU A 1 65 ? 12.009 -5.680 18.876 1.00 35.31 65 LEU A C 1
ATOM 516 O O . LEU A 1 65 ? 11.387 -6.004 19.885 1.00 35.31 65 LEU A O 1
ATOM 520 N N . ARG A 1 66 ? 13.335 -5.551 18.910 1.00 33.28 66 ARG A N 1
ATOM 521 C CA . ARG A 1 66 ? 14.043 -5.222 20.134 1.00 33.28 66 ARG A CA 1
ATOM 522 C C . ARG A 1 66 ? 13.864 -3.730 20.282 1.00 33.28 66 ARG A C 1
ATOM 524 O O . ARG A 1 66 ? 14.590 -2.952 19.674 1.00 33.28 66 ARG A O 1
ATOM 531 N N . VAL A 1 67 ? 12.868 -3.360 21.074 1.00 38.56 67 VAL A N 1
ATOM 532 C CA . VAL A 1 67 ? 12.822 -2.039 21.687 1.00 38.56 67 VAL A CA 1
ATOM 533 C C . VAL A 1 67 ? 14.118 -1.900 22.478 1.00 38.56 67 VAL A C 1
ATOM 535 O O . VAL A 1 67 ? 14.291 -2.507 23.531 1.00 38.56 67 VAL A O 1
ATOM 538 N N . THR A 1 68 ? 15.092 -1.198 21.914 1.00 37.75 68 THR A N 1
ATOM 539 C CA . THR A 1 68 ? 16.209 -0.685 22.693 1.00 37.75 68 THR A CA 1
ATOM 540 C C . THR A 1 68 ? 15.715 0.592 23.343 1.00 37.75 68 THR A C 1
ATOM 542 O O . THR A 1 68 ? 15.500 1.561 22.623 1.00 37.75 68 THR A O 1
ATOM 545 N N . GLY A 1 69 ? 15.559 0.615 24.664 1.00 39.19 69 GLY A N 1
ATOM 546 C CA . GLY A 1 69 ? 15.567 1.890 25.377 1.00 39.19 69 GLY A CA 1
ATOM 547 C C . GLY A 1 69 ? 14.309 2.735 25.213 1.00 39.19 69 GLY A C 1
ATOM 548 O O . GLY A 1 69 ? 14.319 3.637 24.381 1.00 39.19 69 GLY A O 1
ATOM 549 N N . CYS A 1 70 ? 13.279 2.552 26.039 1.00 39.53 70 CYS A N 1
ATOM 550 C CA . CYS A 1 70 ? 12.354 3.663 26.297 1.00 39.53 70 CYS A CA 1
ATOM 551 C C . CYS A 1 70 ? 12.978 4.534 27.395 1.00 39.53 70 CYS A C 1
ATOM 553 O O . CYS A 1 70 ? 12.722 4.317 28.577 1.00 39.53 70 CYS A O 1
ATOM 555 N N . ASP A 1 71 ? 13.830 5.491 27.017 1.00 37.31 71 ASP A N 1
ATOM 556 C CA . ASP A 1 71 ? 14.408 6.447 27.966 1.00 37.31 71 ASP A CA 1
ATOM 557 C C . ASP A 1 71 ? 13.316 7.417 28.470 1.00 37.31 71 ASP A C 1
ATOM 559 O O . ASP A 1 71 ? 12.753 8.166 27.668 1.00 37.31 71 ASP A O 1
ATOM 563 N N . PRO A 1 72 ? 13.000 7.455 29.779 1.00 40.84 72 PRO A N 1
ATOM 564 C CA . PRO A 1 72 ? 11.977 8.345 30.324 1.00 40.84 72 PRO A CA 1
ATOM 565 C C . PRO A 1 72 ? 12.367 9.836 30.315 1.00 40.84 72 PRO A C 1
ATOM 567 O O . PRO A 1 72 ? 11.532 10.670 30.664 1.00 40.84 72 PRO A O 1
ATOM 570 N N . HIS A 1 73 ? 13.599 10.196 29.933 1.00 42.81 73 HIS A N 1
ATOM 571 C CA . HIS A 1 73 ? 14.060 11.589 29.877 1.00 42.81 73 HIS A CA 1
ATOM 572 C C . HIS A 1 73 ? 14.126 12.192 28.466 1.00 42.81 73 HIS A C 1
ATOM 574 O O . HIS A 1 73 ? 14.397 13.388 28.338 1.00 42.81 73 HIS A O 1
ATOM 580 N N . THR A 1 74 ? 13.819 11.417 27.420 1.00 39.56 74 THR A N 1
ATOM 581 C CA . THR A 1 74 ? 13.798 11.904 26.034 1.00 39.56 74 THR A CA 1
ATOM 582 C C . THR A 1 74 ? 12.467 11.520 25.388 1.00 39.56 74 THR A C 1
ATOM 584 O O . THR A 1 74 ? 12.214 10.346 25.152 1.00 39.56 74 THR A O 1
ATOM 587 N N . GLU A 1 75 ? 11.601 12.491 25.076 1.00 33.25 75 GLU A N 1
ATOM 588 C CA . GLU A 1 75 ? 10.283 12.285 24.429 1.00 33.25 75 GLU A CA 1
ATOM 589 C C . GLU A 1 75 ? 10.372 11.805 22.958 1.00 33.25 75 GLU A C 1
ATOM 591 O O . GLU A 1 75 ? 9.502 12.084 22.137 1.00 33.25 75 GLU A O 1
ATOM 596 N N . VAL A 1 76 ? 11.436 11.095 22.583 1.00 32.66 76 VAL A N 1
ATOM 597 C CA . VAL A 1 76 ? 11.671 10.613 21.221 1.00 32.66 76 VAL A CA 1
ATOM 598 C C . VAL A 1 76 ? 12.175 9.179 21.304 1.00 32.66 76 VAL A C 1
ATOM 600 O O . VAL A 1 76 ? 13.286 8.942 21.770 1.00 32.66 76 VAL A O 1
ATOM 603 N N . CYS A 1 77 ? 11.381 8.221 20.817 1.00 32.88 77 CYS A N 1
ATOM 604 C CA . CYS A 1 77 ? 11.895 6.889 20.492 1.00 32.88 77 CYS A CA 1
ATOM 605 C C . CYS A 1 77 ? 12.961 7.055 19.392 1.00 32.88 77 CYS A C 1
ATOM 607 O O . CYS A 1 77 ? 12.614 7.525 18.302 1.00 32.88 77 CYS A O 1
ATOM 609 N N . PRO A 1 78 ? 14.246 6.732 19.633 1.00 31.28 78 PRO A N 1
ATOM 610 C CA . PRO A 1 78 ? 15.267 6.862 18.607 1.00 31.28 78 PRO A CA 1
ATOM 611 C C . PRO A 1 78 ? 14.996 5.887 17.459 1.00 31.28 78 PRO A C 1
ATOM 613 O O . PRO A 1 78 ? 14.555 4.757 17.664 1.00 31.28 78 PRO A O 1
ATOM 616 N N . LEU A 1 79 ? 15.277 6.353 16.245 1.00 37.84 79 LEU A N 1
ATOM 617 C CA . LEU A 1 79 ? 15.174 5.616 14.989 1.00 37.84 79 LEU A CA 1
ATOM 618 C C . LEU A 1 79 ? 15.771 4.202 15.070 1.00 37.84 79 LEU A C 1
ATOM 620 O O . LEU A 1 79 ? 16.910 4.003 15.499 1.00 37.84 79 LEU A O 1
ATOM 624 N N . MET A 1 80 ? 14.990 3.242 14.570 1.00 35.34 80 MET A N 1
ATOM 625 C CA . MET A 1 80 ? 15.368 1.845 14.365 1.00 35.34 80 MET A CA 1
ATOM 626 C C . MET A 1 80 ? 16.676 1.765 13.568 1.00 35.34 80 MET A C 1
ATOM 628 O O . MET A 1 80 ? 16.738 2.172 12.411 1.00 35.34 80 MET A O 1
ATOM 632 N N . SER A 1 81 ? 17.727 1.225 14.185 1.00 31.28 81 SER A N 1
ATOM 633 C CA . SER A 1 81 ? 18.965 0.850 13.496 1.00 31.28 81 SER A CA 1
ATOM 634 C C . SER A 1 81 ? 19.013 -0.677 13.374 1.00 31.28 81 SER A C 1
ATOM 636 O O . SER A 1 81 ? 18.956 -1.354 14.404 1.00 31.28 81 SER A O 1
ATOM 638 N N . PRO A 1 82 ? 19.110 -1.260 12.165 1.00 35.56 82 PRO A N 1
ATOM 639 C CA . PRO A 1 82 ? 19.175 -2.707 12.016 1.00 35.56 82 PRO A CA 1
ATOM 640 C C . PRO A 1 82 ? 20.574 -3.229 12.378 1.00 35.56 82 PRO A C 1
ATOM 642 O O . PRO A 1 82 ? 21.581 -2.777 11.836 1.00 35.56 82 PRO A O 1
ATOM 645 N N . LEU A 1 83 ? 20.635 -4.228 13.262 1.00 28.66 83 LEU A N 1
ATOM 646 C CA . LEU A 1 83 ? 21.789 -5.122 13.410 1.00 28.66 83 LEU A CA 1
ATOM 647 C C . LEU A 1 83 ? 21.394 -6.530 12.937 1.00 28.66 83 LEU A C 1
ATOM 649 O O . LEU A 1 83 ? 20.258 -6.951 13.168 1.00 28.66 83 LEU A O 1
ATOM 653 N N . PRO A 1 84 ? 22.307 -7.278 12.291 1.00 31.33 84 PRO A N 1
ATOM 654 C CA . PRO A 1 84 ? 21.996 -8.595 11.756 1.00 31.33 84 PRO A CA 1
ATOM 655 C C . PRO A 1 84 ? 21.816 -9.585 12.911 1.00 31.33 84 PRO A C 1
ATOM 657 O O . PRO A 1 84 ? 22.742 -9.814 13.689 1.00 31.33 84 PRO A O 1
ATOM 660 N N . SER A 1 85 ? 20.629 -10.184 13.029 1.00 32.59 85 SER A N 1
ATOM 661 C CA . SER A 1 85 ? 20.402 -11.295 13.956 1.00 32.59 85 SER A CA 1
ATOM 662 C C . SER A 1 85 ? 20.511 -12.630 13.217 1.00 32.59 85 SER A C 1
ATOM 664 O O . SER A 1 85 ? 19.960 -12.820 12.137 1.00 32.59 85 SER A O 1
ATOM 666 N N . THR A 1 86 ? 21.258 -13.562 13.801 1.00 31.20 86 THR A N 1
ATOM 667 C CA . THR A 1 86 ? 21.471 -14.940 13.329 1.00 31.20 86 THR A CA 1
ATOM 668 C C . THR A 1 86 ? 20.376 -15.899 13.821 1.00 31.20 86 THR A C 1
ATOM 670 O O . THR A 1 86 ? 20.624 -17.087 14.028 1.00 31.20 86 THR A O 1
ATOM 673 N N . ALA A 1 87 ? 19.155 -15.402 14.036 1.00 31.94 87 ALA A N 1
ATOM 674 C CA . ALA A 1 87 ? 18.027 -16.223 14.463 1.00 31.94 87 ALA A CA 1
ATOM 675 C C . ALA A 1 87 ? 17.457 -16.988 13.260 1.00 31.94 87 ALA A C 1
ATOM 677 O O . ALA A 1 87 ? 17.176 -16.401 12.219 1.00 31.94 87 ALA A O 1
ATOM 678 N N . GLY A 1 88 ? 17.353 -18.310 13.409 1.00 29.50 88 GLY A N 1
ATOM 679 C CA . GLY A 1 88 ? 17.055 -19.261 12.344 1.00 29.50 88 GLY A CA 1
ATOM 680 C C . GLY A 1 88 ? 15.919 -18.823 11.428 1.00 29.50 88 GLY A C 1
ATOM 681 O O . GLY A 1 88 ? 14.776 -18.676 11.858 1.00 29.50 88 GLY A O 1
ATOM 682 N N . TYR A 1 89 ? 16.262 -18.687 10.149 1.00 31.28 89 TYR A N 1
ATOM 683 C CA . TYR A 1 89 ? 15.330 -18.653 9.039 1.00 31.28 89 TYR A CA 1
ATOM 684 C C . TYR A 1 89 ? 14.363 -19.836 9.178 1.00 31.28 89 TYR A C 1
ATOM 686 O O . TYR A 1 89 ? 14.689 -20.964 8.807 1.00 31.28 89 TYR A O 1
ATOM 694 N N . ARG A 1 90 ? 13.134 -19.589 9.643 1.00 29.42 90 ARG A N 1
ATOM 695 C CA . ARG A 1 90 ? 12.013 -20.233 8.963 1.00 29.42 90 ARG A CA 1
ATOM 696 C C . ARG A 1 90 ? 12.005 -19.580 7.599 1.00 29.42 90 ARG A C 1
ATOM 698 O O . ARG A 1 90 ? 11.479 -18.484 7.439 1.00 29.42 90 ARG A O 1
ATOM 705 N N . GLY A 1 91 ? 12.726 -20.207 6.671 1.00 31.27 91 GLY A N 1
ATOM 706 C CA . GLY A 1 91 ? 12.531 -19.938 5.266 1.00 31.27 91 GLY A CA 1
ATOM 707 C C . GLY A 1 91 ? 11.032 -20.007 5.053 1.00 31.27 91 GLY A C 1
ATOM 708 O O . GLY A 1 91 ? 10.430 -21.058 5.252 1.00 31.27 91 GLY A O 1
ATOM 709 N N . LEU A 1 92 ? 10.426 -18.860 4.755 1.00 37.66 92 LEU A N 1
ATOM 710 C CA . LEU A 1 92 ? 9.242 -18.862 3.921 1.00 37.66 92 LEU A CA 1
ATOM 711 C C . LEU A 1 92 ? 9.612 -19.790 2.773 1.00 37.66 92 LEU A C 1
ATOM 713 O O . LEU A 1 92 ? 10.643 -19.548 2.137 1.00 37.66 92 LEU A O 1
ATOM 717 N N . ASP A 1 93 ? 8.867 -20.880 2.613 1.00 32.97 93 ASP A N 1
ATOM 718 C CA . ASP A 1 93 ? 8.972 -21.782 1.476 1.00 32.97 93 ASP A CA 1
ATOM 719 C C . ASP A 1 93 ? 8.779 -20.937 0.207 1.00 32.97 93 ASP A C 1
ATOM 721 O O . ASP A 1 93 ? 7.691 -20.775 -0.334 1.00 32.97 93 ASP A O 1
ATOM 725 N N . LEU A 1 94 ? 9.874 -20.328 -0.243 1.00 43.78 94 LEU A N 1
ATOM 726 C CA . LEU A 1 94 ? 10.033 -19.555 -1.466 1.00 43.78 94 LEU A CA 1
ATOM 727 C C . LEU A 1 94 ? 10.258 -20.516 -2.634 1.00 43.78 94 LEU A C 1
ATOM 729 O O . LEU A 1 94 ? 10.974 -20.215 -3.584 1.00 43.78 94 LEU A O 1
ATOM 733 N N . GLU A 1 95 ? 9.623 -21.681 -2.586 1.00 34.28 95 GLU A N 1
ATOM 734 C CA . GLU A 1 95 ? 9.434 -22.502 -3.764 1.00 34.28 95 GLU A CA 1
ATOM 735 C C . GLU A 1 95 ? 8.098 -22.086 -4.398 1.00 34.28 95 GLU A C 1
ATOM 737 O O . GLU A 1 95 ? 7.054 -22.685 -4.178 1.00 34.28 95 GLU A O 1
ATOM 742 N N . ASN A 1 96 ? 8.163 -21.029 -5.219 1.00 46.44 96 ASN A N 1
ATOM 743 C CA . ASN A 1 96 ? 7.176 -20.636 -6.243 1.00 46.44 96 ASN A CA 1
ATOM 744 C C . ASN A 1 96 ? 5.965 -19.748 -5.893 1.00 46.44 96 ASN A C 1
ATOM 746 O O . ASN A 1 96 ? 5.154 -19.519 -6.795 1.00 46.44 96 ASN A O 1
ATOM 750 N N . ASN A 1 97 ? 5.836 -19.157 -4.702 1.00 54.44 97 ASN A N 1
ATOM 751 C CA . ASN A 1 97 ? 4.765 -18.172 -4.490 1.00 54.44 97 ASN A CA 1
ATOM 752 C C . ASN A 1 97 ? 5.168 -16.768 -4.970 1.00 54.44 97 ASN A C 1
ATOM 754 O O . ASN A 1 97 ? 6.057 -16.112 -4.428 1.00 54.44 97 ASN A O 1
ATOM 758 N N . THR A 1 98 ? 4.495 -16.311 -6.027 1.00 67.00 98 THR A N 1
ATOM 759 C CA . THR A 1 98 ? 4.594 -14.955 -6.576 1.00 67.00 98 THR A CA 1
ATOM 760 C C . THR A 1 98 ? 4.163 -13.934 -5.530 1.00 67.00 98 THR A C 1
ATOM 762 O O . THR A 1 98 ? 3.063 -14.021 -4.978 1.00 67.00 98 THR A O 1
ATOM 765 N N . ILE A 1 99 ? 5.020 -12.947 -5.276 1.00 77.38 99 ILE A N 1
ATOM 766 C CA . ILE A 1 99 ? 4.743 -11.849 -4.350 1.00 77.38 99 ILE A CA 1
ATOM 767 C C . ILE A 1 99 ? 3.512 -11.077 -4.846 1.00 77.38 99 ILE A C 1
ATOM 769 O O . ILE A 1 99 ? 3.474 -10.649 -6.000 1.00 77.38 99 ILE A O 1
ATOM 773 N N . GLY A 1 100 ? 2.506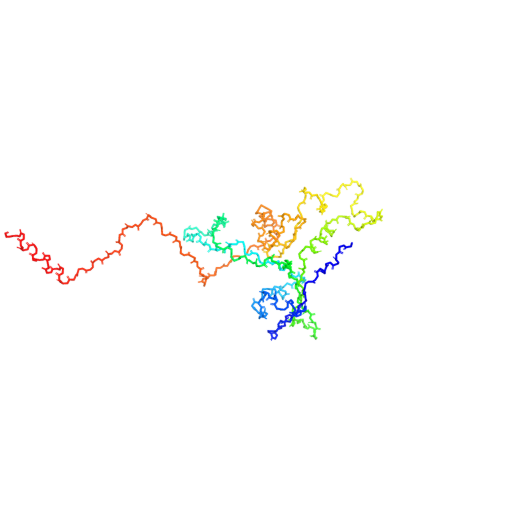 -10.914 -3.983 1.00 86.62 100 GLY A N 1
ATOM 774 C CA . GLY A 1 100 ? 1.225 -10.317 -4.354 1.00 86.62 100 GLY A CA 1
ATOM 775 C C . GLY A 1 100 ? 0.991 -8.938 -3.742 1.00 86.62 100 GLY A C 1
ATOM 776 O O . GLY A 1 100 ? 1.125 -8.791 -2.531 1.00 86.62 100 GLY A O 1
ATOM 777 N N . ILE A 1 101 ? 0.581 -7.954 -4.547 1.00 90.44 101 ILE A N 1
ATOM 778 C CA . ILE A 1 101 ? 0.065 -6.663 -4.054 1.00 90.44 101 ILE A CA 1
ATOM 779 C C . ILE A 1 101 ? -1.457 -6.747 -3.993 1.00 90.44 101 ILE A C 1
ATOM 781 O O . ILE A 1 101 ? -2.102 -7.089 -4.985 1.00 90.44 101 ILE A O 1
ATOM 785 N N . LEU A 1 102 ? -2.046 -6.420 -2.848 1.00 93.00 102 LEU A N 1
ATOM 786 C CA . LEU A 1 102 ? -3.492 -6.407 -2.682 1.00 93.00 102 LEU A CA 1
ATOM 787 C C . LEU A 1 102 ? -4.046 -5.024 -3.028 1.00 93.00 102 LEU A C 1
ATOM 789 O O . LEU A 1 102 ? -3.567 -4.014 -2.528 1.00 93.00 102 LEU A O 1
ATOM 793 N N . VAL A 1 103 ? -5.055 -4.976 -3.891 1.00 94.94 103 VAL A N 1
ATOM 794 C CA . VAL A 1 103 ? -5.736 -3.739 -4.281 1.00 94.94 103 VAL A CA 1
ATOM 795 C C . VAL A 1 103 ? -7.198 -3.849 -3.919 1.00 94.94 103 VAL A C 1
ATOM 797 O O . VAL A 1 103 ? -7.848 -4.814 -4.314 1.00 94.94 103 VAL A O 1
ATOM 800 N N . SER A 1 104 ? -7.728 -2.873 -3.194 1.00 95.88 104 SER A N 1
ATOM 801 C CA . SER A 1 104 ? -9.104 -2.908 -2.704 1.00 95.88 104 SER A CA 1
ATOM 802 C C . SER A 1 104 ? -9.815 -1.572 -2.854 1.00 95.88 104 SER A C 1
ATOM 804 O O . SER A 1 104 ? -9.200 -0.508 -2.863 1.00 95.88 104 SER A O 1
ATOM 806 N N . THR A 1 105 ? -11.136 -1.622 -2.988 1.00 96.56 105 THR A N 1
ATOM 807 C CA . THR A 1 105 ? -11.993 -0.439 -3.025 1.00 96.56 105 THR A CA 1
ATOM 808 C C . THR A 1 105 ? -13.356 -0.751 -2.417 1.00 96.56 105 THR A C 1
ATOM 810 O O . THR A 1 105 ? -13.849 -1.882 -2.500 1.00 96.56 105 THR A O 1
ATOM 813 N N . ALA A 1 106 ? -13.967 0.241 -1.774 1.00 97.12 106 ALA A N 1
ATOM 814 C CA . ALA A 1 106 ? -15.308 0.093 -1.232 1.00 97.12 106 ALA A CA 1
ATOM 815 C C . ALA A 1 106 ? -16.362 0.179 -2.340 1.00 97.12 106 ALA A C 1
ATOM 817 O O . ALA A 1 106 ? -16.321 1.057 -3.201 1.00 97.12 106 ALA A O 1
ATOM 818 N N . VAL A 1 107 ? -17.350 -0.709 -2.278 1.00 95.88 107 VAL A N 1
ATOM 819 C CA . VAL A 1 107 ? -18.540 -0.648 -3.125 1.00 95.88 107 VAL A CA 1
ATOM 820 C C . VAL A 1 107 ? -19.426 0.469 -2.598 1.00 95.88 107 VAL A C 1
ATOM 822 O O . VAL A 1 107 ? -19.941 0.368 -1.492 1.00 95.88 107 VAL A O 1
ATOM 825 N N . GLU A 1 108 ? -19.608 1.529 -3.376 1.00 94.75 108 GLU A N 1
ATOM 826 C CA . GLU A 1 108 ? -20.438 2.672 -3.000 1.00 94.75 108 GLU A CA 1
ATOM 827 C C . GLU A 1 108 ? -21.801 2.590 -3.700 1.00 94.75 108 GLU A C 1
ATOM 829 O O . GLU A 1 108 ? -21.881 2.521 -4.926 1.00 94.75 108 GLU A O 1
ATOM 834 N N . LEU A 1 109 ? -22.886 2.575 -2.921 1.00 94.25 109 LEU A N 1
ATOM 835 C CA . LEU A 1 109 ? -24.263 2.527 -3.417 1.00 94.25 109 LEU A CA 1
ATOM 836 C C . LEU A 1 109 ? -25.049 3.728 -2.903 1.00 94.25 109 LEU A C 1
ATOM 838 O O . LEU A 1 109 ? -25.015 4.027 -1.713 1.00 94.25 109 LEU A O 1
ATOM 842 N N . SER A 1 110 ? -25.828 4.372 -3.769 1.00 95.50 110 SER A N 1
ATOM 843 C CA . SER A 1 110 ? -26.731 5.455 -3.372 1.00 95.50 110 SER A CA 1
ATOM 844 C C . SER A 1 110 ? -28.185 5.003 -3.483 1.00 95.50 110 SER A C 1
ATOM 846 O O . SER A 1 110 ? -28.701 4.817 -4.583 1.00 95.50 110 SER A O 1
ATOM 848 N N . ILE A 1 111 ? -28.860 4.837 -2.344 1.00 96.19 111 ILE A N 1
ATOM 849 C CA . ILE A 1 111 ? -30.268 4.422 -2.267 1.00 96.19 111 ILE A CA 1
ATOM 850 C C . ILE A 1 111 ? -31.045 5.502 -1.516 1.00 96.19 111 ILE A C 1
ATOM 852 O O . ILE A 1 111 ? -30.743 5.817 -0.366 1.00 96.19 111 ILE A O 1
ATOM 856 N N . GLY A 1 112 ? -32.044 6.103 -2.171 1.00 92.62 112 GLY A N 1
ATOM 857 C CA . GLY A 1 112 ? -32.894 7.128 -1.551 1.00 92.62 112 GLY A CA 1
ATOM 858 C C . GLY A 1 112 ? -32.126 8.366 -1.067 1.00 92.62 112 GLY A C 1
ATOM 859 O O . GLY A 1 112 ? -32.438 8.903 -0.008 1.00 92.62 112 GLY A O 1
ATOM 860 N N . GLY A 1 113 ? -31.083 8.782 -1.795 1.00 94.12 113 GLY A N 1
ATOM 861 C CA . GLY A 1 113 ? -30.238 9.927 -1.429 1.00 94.12 113 GLY A CA 1
ATOM 862 C C . GLY A 1 113 ? -29.247 9.663 -0.288 1.00 94.12 113 GLY A C 1
ATOM 863 O O . GLY A 1 113 ? -28.542 10.582 0.118 1.00 94.12 113 GLY A O 1
ATOM 864 N N . LYS A 1 114 ? -29.166 8.428 0.223 1.00 95.94 114 LYS A N 1
ATOM 865 C CA . LYS A 1 114 ? -28.161 8.006 1.205 1.00 95.94 114 LYS A CA 1
ATOM 866 C C . LYS A 1 114 ? -27.103 7.144 0.533 1.00 95.94 114 LYS A C 1
ATOM 868 O O . LYS A 1 114 ? -27.442 6.228 -0.215 1.00 95.94 114 LYS A O 1
ATOM 873 N N . THR A 1 115 ? -25.842 7.420 0.837 1.00 94.44 115 THR A N 1
ATOM 874 C CA . THR A 1 115 ? -24.705 6.619 0.384 1.00 94.44 115 THR A CA 1
ATOM 875 C C . THR A 1 115 ? -24.381 5.537 1.408 1.00 94.44 115 THR A C 1
ATOM 877 O O . THR A 1 115 ? -24.254 5.823 2.597 1.00 94.44 115 THR A O 1
ATOM 880 N N . LEU A 1 116 ? -24.243 4.301 0.940 1.00 94.75 116 LEU A N 1
ATOM 881 C CA . LEU A 1 116 ? -23.938 3.108 1.720 1.00 94.75 116 LEU A CA 1
ATOM 882 C C . LEU A 1 116 ? -22.698 2.422 1.142 1.00 94.75 116 LEU A C 1
ATOM 884 O O . LEU A 1 116 ? -22.513 2.400 -0.075 1.00 94.75 116 LEU A O 1
ATOM 888 N N . LYS A 1 117 ? -21.881 1.825 2.016 1.00 95.44 117 LYS A N 1
ATOM 889 C CA . LYS A 1 117 ? -20.714 1.017 1.641 1.00 95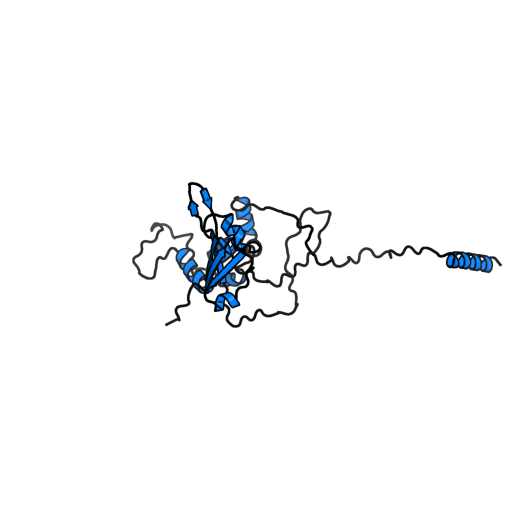.44 117 LYS A CA 1
ATOM 890 C C . LYS A 1 117 ? -20.836 -0.406 2.211 1.00 95.44 117 LYS A C 1
ATOM 892 O O . LYS A 1 117 ? -20.275 -0.668 3.269 1.00 95.44 117 LYS A O 1
ATOM 897 N N . PRO A 1 118 ? -21.609 -1.312 1.578 1.00 94.88 118 PRO A N 1
ATOM 898 C CA . PRO A 1 118 ? -21.918 -2.627 2.157 1.00 94.88 118 PRO A CA 1
ATOM 899 C C . PRO A 1 118 ? -20.788 -3.663 2.030 1.00 94.88 118 PRO A C 1
ATOM 901 O O . PRO A 1 118 ? -20.827 -4.706 2.681 1.00 94.88 118 PRO A O 1
ATOM 904 N N . ALA A 1 119 ? -19.816 -3.429 1.146 1.00 96.06 119 ALA A N 1
ATOM 905 C CA . ALA A 1 119 ? -18.751 -4.382 0.864 1.00 96.06 119 ALA A CA 1
ATOM 906 C C . ALA A 1 119 ? -17.486 -3.684 0.359 1.00 96.06 119 ALA A C 1
ATOM 908 O O . ALA A 1 119 ? -17.532 -2.567 -0.159 1.00 96.06 119 ALA A O 1
ATOM 909 N N . VAL A 1 120 ? -16.367 -4.391 0.454 1.00 97.38 120 VAL A N 1
ATOM 910 C CA . VAL A 1 120 ? -15.079 -4.045 -0.142 1.00 97.38 120 VAL A CA 1
ATOM 911 C C . VAL A 1 120 ? -14.710 -5.155 -1.113 1.00 97.38 120 VAL A C 1
ATOM 913 O O . VAL A 1 120 ? -14.711 -6.333 -0.760 1.00 97.38 120 VAL A O 1
ATOM 916 N N . VAL A 1 121 ? -14.394 -4.779 -2.344 1.00 97.06 121 VAL A N 1
ATOM 917 C CA . VAL A 1 121 ? -13.943 -5.708 -3.382 1.00 97.06 121 VAL A CA 1
ATOM 918 C C . VAL A 1 121 ? -12.495 -5.422 -3.720 1.00 97.06 121 VAL A C 1
ATOM 920 O O . VAL A 1 121 ? -12.029 -4.288 -3.591 1.00 97.06 121 VAL A O 1
ATOM 923 N N . GLY A 1 122 ? -11.777 -6.443 -4.162 1.00 96.12 122 GLY A N 1
ATOM 924 C CA . GLY A 1 122 ? -10.380 -6.270 -4.497 1.00 96.12 122 GLY A CA 1
ATOM 925 C C . GLY A 1 122 ? -9.776 -7.414 -5.281 1.00 96.12 122 GLY A C 1
ATOM 926 O O . GLY A 1 122 ? -10.425 -8.413 -5.597 1.00 96.12 122 GLY A O 1
ATOM 927 N N . VAL A 1 123 ? -8.508 -7.232 -5.617 1.00 95.19 123 VAL A N 1
ATOM 928 C CA . VAL A 1 123 ? -7.701 -8.171 -6.386 1.00 95.19 123 VAL A CA 1
ATOM 929 C C . VAL A 1 123 ? -6.322 -8.317 -5.759 1.00 95.19 123 VAL A C 1
ATOM 931 O O . VAL A 1 123 ? -5.795 -7.373 -5.175 1.00 95.19 123 VAL A O 1
ATOM 934 N N . LYS A 1 124 ? -5.720 -9.496 -5.900 1.00 92.50 124 LYS A N 1
ATOM 935 C CA . LYS A 1 124 ? -4.304 -9.735 -5.608 1.00 92.50 124 LYS A CA 1
ATOM 936 C C . LYS A 1 124 ? -3.563 -9.734 -6.942 1.00 92.50 124 LYS A C 1
ATOM 938 O O . LYS A 1 124 ? -3.888 -10.529 -7.824 1.00 92.50 124 LYS A O 1
ATOM 943 N N . LEU A 1 125 ? -2.632 -8.809 -7.116 1.00 91.19 125 LEU A N 1
ATOM 944 C CA . LEU A 1 125 ? -1.849 -8.604 -8.333 1.00 91.19 125 LEU A CA 1
ATOM 945 C C . LEU A 1 125 ? -0.492 -9.286 -8.211 1.00 91.19 125 LEU A C 1
ATOM 947 O O . LEU A 1 125 ? 0.106 -9.247 -7.143 1.00 91.19 125 LEU A O 1
ATOM 951 N N . ASP A 1 126 ? 0.007 -9.850 -9.306 1.00 88.75 126 ASP A N 1
ATOM 952 C CA . ASP A 1 126 ? 1.375 -10.372 -9.381 1.00 88.75 126 ASP A CA 1
ATOM 953 C C . ASP A 1 126 ? 2.373 -9.209 -9.472 1.00 88.75 126 ASP A C 1
ATOM 955 O O . ASP A 1 126 ? 2.297 -8.412 -10.409 1.00 88.75 126 ASP A O 1
ATOM 959 N N . LEU A 1 127 ? 3.287 -9.095 -8.501 1.00 85.75 127 LEU A N 1
ATOM 960 C CA . LEU A 1 127 ? 4.247 -7.990 -8.414 1.00 85.75 127 LEU A CA 1
ATOM 961 C C . LEU A 1 127 ? 5.085 -7.838 -9.691 1.00 85.75 127 LEU A C 1
ATOM 963 O O . LEU A 1 127 ? 5.235 -6.727 -10.189 1.00 85.75 127 LEU A O 1
ATOM 967 N N . GLU A 1 128 ? 5.616 -8.939 -10.220 1.00 83.06 128 GLU A N 1
ATOM 968 C CA . GLU A 1 128 ? 6.530 -8.936 -11.366 1.00 83.06 128 GLU A CA 1
ATOM 969 C C . GLU A 1 128 ? 5.781 -8.529 -12.641 1.00 83.06 128 GLU A C 1
ATOM 971 O O . GLU A 1 128 ? 6.186 -7.611 -13.357 1.00 83.06 128 GLU A O 1
ATOM 976 N N . ALA A 1 129 ? 4.618 -9.142 -12.883 1.00 84.94 129 ALA A N 1
ATOM 977 C CA . ALA A 1 129 ? 3.793 -8.827 -14.045 1.00 84.94 129 ALA A CA 1
ATOM 978 C C . ALA A 1 129 ? 3.252 -7.389 -14.009 1.00 84.94 129 ALA A C 1
ATOM 980 O O . ALA A 1 129 ? 3.030 -6.779 -15.060 1.00 84.94 129 ALA A O 1
ATOM 981 N N . TRP A 1 130 ? 2.999 -6.845 -12.817 1.00 85.94 130 TRP A N 1
ATOM 982 C CA . TRP A 1 130 ? 2.479 -5.489 -12.662 1.00 85.94 130 TRP A CA 1
ATOM 983 C C . TRP A 1 130 ? 3.578 -4.424 -12.683 1.00 85.94 130 TRP A C 1
ATOM 985 O O . TRP A 1 130 ? 3.355 -3.353 -13.247 1.00 85.94 130 TRP A O 1
ATOM 995 N N . ALA A 1 131 ? 4.772 -4.717 -12.163 1.00 83.44 131 ALA A N 1
ATOM 996 C CA . ALA A 1 131 ? 5.931 -3.830 -12.255 1.00 83.44 131 ALA A CA 1
ATOM 997 C C . ALA A 1 131 ? 6.291 -3.525 -13.717 1.00 83.44 131 ALA A C 1
ATOM 999 O O . ALA A 1 131 ? 6.519 -2.368 -14.059 1.00 83.44 131 ALA A O 1
ATOM 1000 N N . GLU A 1 132 ? 6.241 -4.520 -14.607 1.00 80.25 132 GLU A N 1
ATOM 1001 C CA . GLU A 1 132 ? 6.448 -4.314 -16.049 1.00 80.25 132 GLU A CA 1
ATOM 1002 C C . GLU A 1 132 ? 5.422 -3.352 -16.664 1.00 80.25 132 GLU A C 1
ATOM 1004 O O . GLU A 1 132 ? 5.767 -2.462 -17.441 1.00 80.25 132 GLU A O 1
ATOM 1009 N N . LYS A 1 133 ? 4.149 -3.460 -16.268 1.00 81.62 133 LYS A N 1
ATOM 1010 C CA . LYS A 1 133 ? 3.113 -2.521 -16.723 1.00 81.62 133 LYS A CA 1
ATOM 1011 C C . LYS A 1 133 ? 3.328 -1.124 -16.154 1.00 81.62 133 LYS A C 1
ATOM 1013 O O . LYS A 1 133 ? 3.149 -0.144 -16.873 1.00 81.62 133 LYS A O 1
ATOM 1018 N N . PHE A 1 134 ? 3.728 -1.029 -14.889 1.00 81.62 134 PHE A N 1
ATOM 1019 C CA . PHE A 1 134 ? 4.059 0.239 -14.249 1.00 81.62 134 PHE A CA 1
ATOM 1020 C C . PHE A 1 134 ? 5.228 0.936 -14.953 1.00 81.62 134 PHE A C 1
ATOM 1022 O O . PHE A 1 134 ? 5.110 2.118 -15.252 1.00 81.62 134 PHE A O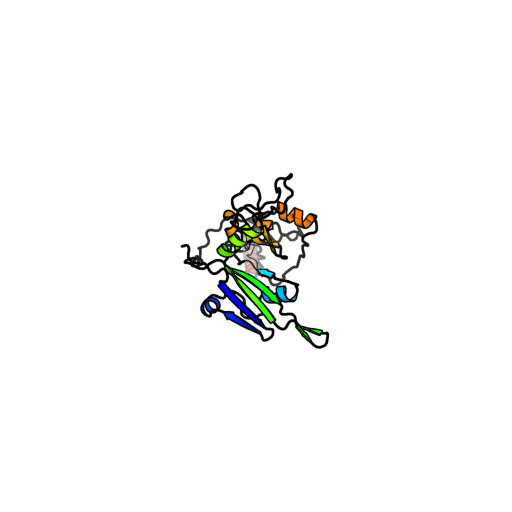 1
ATOM 1029 N N . LYS A 1 135 ? 6.299 0.208 -15.302 1.00 79.38 135 LYS A N 1
ATOM 1030 C CA . LYS A 1 135 ? 7.432 0.737 -16.081 1.00 79.38 135 LYS A CA 1
ATOM 1031 C C . LYS A 1 135 ? 6.957 1.371 -17.394 1.00 79.38 135 LYS A C 1
ATOM 1033 O O . LYS A 1 135 ? 7.370 2.476 -17.723 1.00 79.38 135 LYS A O 1
ATOM 1038 N N . VAL A 1 136 ? 6.039 0.717 -18.113 1.00 77.19 136 VAL A N 1
ATOM 1039 C CA . VAL A 1 136 ? 5.462 1.268 -19.352 1.00 77.19 136 VAL A CA 1
ATOM 1040 C C . VAL A 1 136 ? 4.640 2.532 -19.079 1.00 77.19 136 VAL A C 1
ATOM 1042 O O . VAL A 1 136 ? 4.822 3.522 -19.781 1.00 77.19 136 VAL A O 1
ATOM 1045 N N . LEU A 1 137 ? 3.777 2.529 -18.055 1.00 76.81 137 LEU A N 1
ATOM 1046 C CA . LEU A 1 137 ? 2.915 3.671 -17.706 1.00 76.81 137 LEU A CA 1
ATOM 1047 C C . LEU A 1 137 ? 3.685 4.886 -17.180 1.00 76.81 137 LEU A C 1
ATOM 1049 O O . LEU A 1 137 ? 3.272 6.020 -17.408 1.00 76.81 137 LEU A O 1
ATOM 1053 N N . ALA A 1 138 ? 4.767 4.640 -16.449 1.00 76.44 138 ALA A N 1
ATOM 1054 C CA . ALA A 1 138 ? 5.648 5.670 -15.922 1.00 76.44 138 ALA A CA 1
ATOM 1055 C C . ALA A 1 138 ? 6.607 6.207 -16.998 1.00 76.44 138 ALA A C 1
ATOM 1057 O O . ALA A 1 138 ? 7.222 7.254 -16.799 1.00 76.44 138 ALA A O 1
ATOM 1058 N N . SER A 1 139 ? 6.720 5.510 -18.135 1.00 72.38 139 SER A N 1
ATOM 1059 C CA . SER A 1 139 ? 7.527 5.949 -19.266 1.00 72.38 139 SER A CA 1
ATOM 1060 C C . SER A 1 139 ? 6.724 6.755 -20.289 1.00 72.38 139 SER A C 1
ATOM 1062 O O . SER A 1 139 ? 5.522 6.562 -20.473 1.00 72.38 139 SER A O 1
ATOM 1064 N N . ASN A 1 140 ? 7.396 7.618 -21.045 1.00 62.72 140 ASN A N 1
ATOM 1065 C CA . ASN A 1 140 ? 6.783 8.365 -22.146 1.00 62.72 140 ASN A CA 1
ATOM 1066 C C . ASN A 1 140 ? 6.671 7.550 -23.457 1.00 62.72 140 ASN A C 1
ATOM 1068 O O . ASN A 1 140 ? 6.329 8.092 -24.513 1.00 62.72 140 ASN A O 1
ATOM 1072 N N . ARG A 1 141 ? 6.956 6.241 -23.445 1.00 59.47 141 ARG A N 1
ATOM 1073 C CA . ARG A 1 141 ? 6.762 5.374 -24.617 1.00 59.47 141 ARG A CA 1
ATOM 1074 C C . ARG A 1 141 ? 5.408 4.674 -24.552 1.00 59.47 141 ARG A C 1
ATOM 1076 O O . ARG A 1 141 ? 5.206 3.741 -23.784 1.00 59.47 141 ARG A O 1
ATOM 1083 N N . THR A 1 142 ? 4.491 5.092 -25.420 1.00 52.78 142 THR A N 1
ATOM 1084 C CA . THR A 1 142 ? 3.247 4.358 -25.681 1.00 52.78 142 THR A CA 1
ATOM 1085 C C . THR A 1 142 ? 3.492 3.312 -26.766 1.00 52.78 142 THR A C 1
ATOM 1087 O O . THR A 1 142 ? 3.465 3.631 -27.943 1.00 52.78 142 THR A O 1
ATOM 1090 N N . ASP A 1 143 ? 3.726 2.070 -26.339 1.00 45.28 143 ASP A N 1
ATOM 1091 C CA . ASP A 1 143 ? 3.715 0.845 -27.156 1.00 45.28 143 ASP A CA 1
ATOM 1092 C C . ASP A 1 143 ? 4.703 0.770 -28.352 1.00 45.28 143 ASP A C 1
ATOM 1094 O O . ASP A 1 143 ? 5.331 1.732 -28.785 1.00 45.28 143 ASP A O 1
ATOM 1098 N N . ARG A 1 144 ? 4.922 -0.452 -28.840 1.00 49.56 144 ARG A N 1
ATOM 1099 C CA . ARG A 1 144 ? 6.043 -0.899 -29.683 1.00 49.56 144 ARG A CA 1
ATOM 1100 C C . ARG A 1 144 ? 5.989 -0.468 -31.157 1.00 49.56 144 ARG A C 1
ATOM 1102 O O . ARG A 1 144 ? 6.784 -0.985 -31.942 1.00 49.56 144 ARG A O 1
ATOM 1109 N N . ASP A 1 145 ? 5.116 0.466 -31.526 1.00 44.28 145 ASP A N 1
ATOM 1110 C CA . ASP A 1 145 ? 4.980 0.954 -32.899 1.00 44.28 145 ASP A CA 1
ATOM 1111 C C . ASP A 1 145 ? 5.424 2.416 -33.021 1.00 44.28 145 ASP A C 1
ATOM 1113 O O . ASP A 1 145 ? 4.969 3.318 -32.322 1.00 44.28 145 ASP A O 1
ATOM 1117 N N . GLN A 1 146 ? 6.362 2.633 -33.942 1.00 51.88 146 GLN A N 1
ATOM 1118 C CA . GLN A 1 146 ? 7.166 3.839 -34.161 1.00 51.88 146 GLN A CA 1
ATOM 1119 C C . GLN A 1 146 ? 6.392 5.078 -34.664 1.00 51.88 146 GLN A C 1
ATOM 1121 O O . GLN A 1 146 ? 6.909 5.833 -35.484 1.00 51.88 146 GLN A O 1
ATOM 1126 N N . LEU A 1 147 ? 5.165 5.332 -34.208 1.00 51.72 147 LEU A N 1
ATOM 1127 C CA . LEU A 1 147 ? 4.382 6.477 -34.686 1.00 51.72 147 LEU A CA 1
ATOM 1128 C C . LEU A 1 147 ? 3.398 7.046 -33.649 1.00 51.72 147 LEU A C 1
ATOM 1130 O O . LEU A 1 147 ? 2.393 7.648 -34.009 1.00 51.72 147 LEU A O 1
ATOM 1134 N N . GLY A 1 148 ? 3.668 6.862 -32.356 1.00 46.25 148 GLY A N 1
ATOM 1135 C CA . GLY A 1 148 ? 2.941 7.529 -31.274 1.00 46.25 148 GLY A CA 1
ATOM 1136 C C . GLY A 1 148 ? 3.635 8.829 -30.877 1.00 46.25 148 GLY A C 1
ATOM 1137 O O . GLY A 1 148 ? 4.780 8.816 -30.429 1.00 46.25 148 GLY A O 1
ATOM 1138 N N . THR A 1 149 ? 2.962 9.964 -31.052 1.00 47.88 149 THR A N 1
ATOM 1139 C CA . THR A 1 149 ? 3.409 11.297 -30.616 1.00 47.88 149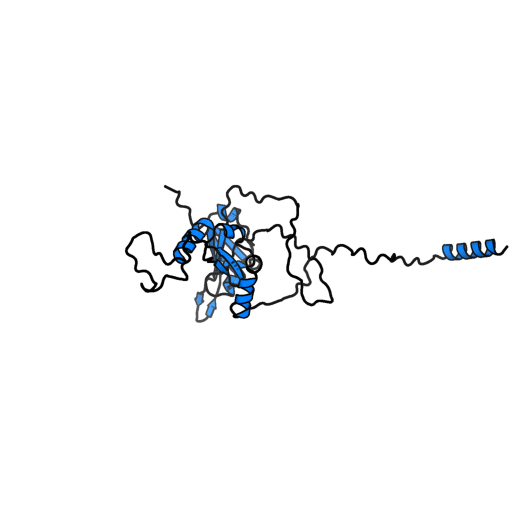 THR A CA 1
ATOM 1140 C C . THR A 1 149 ? 3.929 11.270 -29.173 1.00 47.88 149 THR A C 1
ATOM 1142 O O . THR A 1 149 ? 3.158 10.989 -28.253 1.00 47.88 149 THR A O 1
ATOM 1145 N N . ARG A 1 150 ? 5.218 11.588 -28.963 1.00 54.47 150 ARG A N 1
ATOM 1146 C CA . ARG A 1 150 ? 5.776 11.887 -27.630 1.00 54.47 150 ARG A CA 1
ATOM 1147 C C . ARG A 1 150 ? 4.869 12.915 -26.947 1.00 54.47 150 ARG A C 1
ATOM 1149 O O . ARG A 1 150 ? 4.532 13.921 -27.563 1.00 54.47 150 ARG A O 1
ATOM 1156 N N . ARG A 1 151 ? 4.490 12.694 -25.681 1.00 55.47 151 ARG A N 1
ATOM 1157 C CA . ARG A 1 151 ? 3.724 13.693 -24.905 1.00 55.47 151 ARG A CA 1
ATOM 1158 C C . ARG A 1 151 ? 4.561 14.904 -24.482 1.00 55.47 151 ARG A C 1
ATOM 1160 O O . ARG A 1 151 ? 4.005 15.865 -23.962 1.00 55.47 151 ARG A O 1
ATOM 1167 N N . CYS A 1 152 ? 5.872 14.856 -24.696 1.00 57.06 152 CYS A N 1
ATOM 1168 C CA . CYS A 1 152 ? 6.759 15.994 -24.500 1.00 57.06 152 CYS A CA 1
ATOM 1169 C C . CYS A 1 152 ? 6.931 16.754 -25.815 1.00 57.06 152 CYS A C 1
ATOM 1171 O O . CYS A 1 152 ? 6.966 16.147 -26.890 1.00 57.06 152 CYS A O 1
ATOM 1173 N N . ASP A 1 153 ? 7.091 18.068 -25.700 1.00 54.84 153 ASP A N 1
ATOM 1174 C CA . ASP A 1 153 ? 7.472 18.942 -26.803 1.00 54.84 153 ASP A CA 1
ATOM 1175 C C . ASP A 1 153 ? 8.794 18.468 -27.456 1.00 54.84 153 ASP A C 1
ATOM 1177 O O . ASP A 1 153 ? 9.671 17.963 -26.752 1.00 54.84 153 ASP A O 1
ATOM 1181 N N . PRO A 1 154 ? 8.989 18.601 -28.784 1.00 57.66 154 PRO A N 1
ATOM 1182 C CA . PRO A 1 154 ? 10.189 18.107 -29.463 1.00 57.66 154 PRO A CA 1
ATOM 1183 C C . PRO A 1 154 ? 11.499 18.770 -29.009 1.00 57.66 154 PRO A C 1
ATOM 1185 O O . PRO A 1 154 ? 12.569 18.256 -29.338 1.00 57.66 154 PRO A O 1
ATOM 1188 N N . SER A 1 155 ? 11.427 19.915 -28.319 1.00 57.62 155 SER A N 1
ATOM 1189 C CA . SER A 1 155 ? 12.581 20.748 -27.966 1.00 57.62 155 SER A CA 1
ATOM 1190 C C . SER A 1 155 ? 13.141 20.520 -26.556 1.00 57.62 155 SER A C 1
ATOM 1192 O O . SER A 1 155 ? 14.273 20.927 -26.292 1.00 57.62 155 SER A O 1
ATOM 1194 N N . SER A 1 156 ? 12.417 19.822 -25.673 1.00 56.88 156 SER A N 1
ATOM 1195 C CA . SER A 1 156 ? 12.919 19.398 -24.364 1.00 56.88 156 SER A CA 1
ATOM 1196 C C . SER A 1 156 ? 13.061 17.878 -24.320 1.00 56.88 156 SER A C 1
ATOM 1198 O O . SER A 1 156 ? 12.143 17.122 -24.641 1.00 56.88 156 SER A O 1
ATOM 1200 N N . SER A 1 157 ? 14.240 17.392 -23.929 1.00 58.03 157 SER A N 1
ATOM 1201 C CA . SER A 1 157 ? 14.374 16.007 -23.479 1.00 58.03 157 SER A CA 1
ATOM 1202 C C . SER A 1 157 ? 13.335 15.765 -22.384 1.00 58.03 157 SER A C 1
ATOM 1204 O O . SER A 1 157 ? 13.200 16.602 -21.494 1.00 58.03 157 SER A O 1
ATOM 1206 N N . CYS A 1 158 ? 12.593 14.657 -22.441 1.00 59.53 158 CYS A N 1
ATOM 1207 C CA . CYS A 1 158 ? 11.659 14.284 -21.379 1.00 59.53 158 CYS A CA 1
ATOM 1208 C C . CYS A 1 158 ? 12.444 13.998 -20.096 1.00 59.53 158 CYS A C 1
ATOM 1210 O O . CYS A 1 158 ? 12.886 12.880 -19.869 1.00 59.53 158 CYS A O 1
ATOM 1212 N N . GLU A 1 159 ? 12.660 15.041 -19.301 1.00 61.31 159 GLU A N 1
ATOM 1213 C CA . GLU A 1 159 ? 13.541 15.054 -18.130 1.00 61.31 159 GLU A CA 1
ATOM 1214 C C . GLU A 1 159 ? 13.049 14.128 -17.007 1.00 61.31 159 GLU A C 1
ATOM 1216 O O . GLU A 1 159 ? 13.838 13.676 -16.190 1.00 61.31 159 GLU A O 1
ATOM 1221 N N . MET A 1 160 ? 11.759 13.785 -17.013 1.00 68.81 160 MET A N 1
ATOM 1222 C CA . MET A 1 160 ? 11.093 12.951 -16.008 1.00 68.81 160 MET A CA 1
ATOM 1223 C C . MET A 1 160 ? 10.550 11.647 -16.620 1.00 68.81 160 MET A C 1
ATOM 1225 O O . MET A 1 160 ? 9.393 11.295 -16.402 1.00 68.81 160 MET A O 1
ATOM 1229 N N . ASP A 1 161 ? 11.340 10.967 -17.458 1.00 70.75 161 ASP A N 1
ATOM 1230 C CA . ASP A 1 161 ? 10.955 9.689 -18.077 1.00 70.75 161 ASP A CA 1
ATOM 1231 C C . ASP A 1 161 ? 11.503 8.502 -17.269 1.00 70.75 161 ASP A C 1
ATOM 1233 O O . ASP A 1 161 ? 12.716 8.313 -17.158 1.00 70.75 161 ASP A O 1
ATOM 1237 N N . CYS A 1 162 ? 10.609 7.682 -16.715 1.00 74.81 162 CYS A N 1
ATOM 1238 C CA . CYS A 1 162 ? 10.954 6.485 -15.949 1.00 74.81 162 CYS A CA 1
ATOM 1239 C C . CYS A 1 162 ? 11.267 5.305 -16.878 1.00 74.81 162 CYS A C 1
ATOM 1241 O O . CYS A 1 162 ? 10.631 4.250 -16.796 1.00 74.81 162 CYS A O 1
ATOM 1243 N N . GLU A 1 163 ? 12.213 5.487 -17.803 1.00 70.31 163 GLU A N 1
ATOM 1244 C CA . GLU A 1 163 ? 12.585 4.438 -18.750 1.00 70.31 163 GLU A CA 1
ATOM 1245 C C . GLU A 1 163 ? 13.064 3.193 -17.989 1.00 70.31 163 GLU A C 1
ATOM 1247 O O . GLU A 1 163 ? 13.933 3.268 -17.123 1.00 70.31 163 GLU A O 1
ATOM 1252 N N . ALA A 1 164 ? 12.504 2.030 -18.335 1.00 62.31 164 ALA A N 1
ATOM 1253 C CA . ALA A 1 164 ? 12.713 0.759 -17.634 1.00 62.31 164 ALA A CA 1
ATOM 1254 C C . ALA A 1 164 ? 14.189 0.365 -17.436 1.00 62.31 164 ALA A C 1
ATOM 1256 O O . ALA A 1 164 ? 14.511 -0.367 -16.506 1.00 62.31 164 ALA A O 1
ATOM 1257 N N . ASN A 1 165 ? 15.071 0.842 -18.318 1.00 62.16 165 ASN A N 1
ATOM 1258 C CA . ASN A 1 165 ? 16.488 0.487 -18.343 1.00 62.16 165 ASN A CA 1
ATOM 1259 C C . ASN A 1 165 ? 17.407 1.622 -17.875 1.00 62.16 165 ASN A C 1
ATOM 1261 O O . ASN A 1 165 ? 18.624 1.429 -17.828 1.00 62.16 165 ASN A O 1
ATOM 1265 N N . ASN A 1 166 ? 16.859 2.800 -17.567 1.00 67.94 166 ASN A N 1
ATOM 1266 C CA . ASN A 1 166 ? 17.655 3.924 -17.106 1.00 67.94 166 ASN A CA 1
ATOM 1267 C C . ASN A 1 166 ? 17.816 3.856 -15.580 1.00 67.94 166 ASN A C 1
ATOM 1269 O O . ASN A 1 166 ? 16.835 3.796 -14.841 1.00 67.94 166 ASN A O 1
ATOM 1273 N N . LYS A 1 167 ? 19.066 3.852 -15.108 1.00 68.69 167 LYS A N 1
ATOM 1274 C CA . LYS A 1 167 ? 19.398 3.819 -13.676 1.00 68.69 167 LYS A CA 1
ATOM 1275 C C . LYS A 1 167 ? 19.491 5.210 -13.050 1.00 68.69 167 LYS A C 1
ATOM 1277 O O . LYS A 1 167 ? 19.582 5.304 -11.831 1.00 68.69 167 LYS A O 1
ATOM 1282 N N . ASP A 1 168 ? 19.445 6.261 -13.865 1.00 73.00 168 ASP A N 1
ATOM 1283 C CA . ASP A 1 168 ? 19.643 7.639 -13.415 1.00 73.00 168 ASP A CA 1
ATOM 1284 C C . ASP A 1 168 ? 18.402 8.206 -12.706 1.00 73.00 168 ASP A C 1
ATOM 1286 O O . ASP A 1 168 ? 18.529 9.072 -11.842 1.00 73.00 168 ASP A O 1
ATOM 1290 N N . LEU A 1 169 ? 17.204 7.698 -13.031 1.00 77.25 169 LEU A N 1
ATOM 1291 C CA . LEU A 1 169 ? 15.936 8.116 -12.426 1.00 77.25 169 LEU A CA 1
ATOM 1292 C C . LEU A 1 169 ? 15.233 6.936 -11.742 1.00 77.25 169 LEU A C 1
ATOM 1294 O O . LEU A 1 169 ? 14.926 5.909 -12.355 1.00 77.25 169 LEU A O 1
ATOM 1298 N N . ILE A 1 170 ? 14.955 7.100 -10.450 1.00 83.69 170 ILE A N 1
ATOM 1299 C CA . ILE A 1 170 ? 14.210 6.137 -9.634 1.00 83.69 170 ILE A CA 1
ATOM 1300 C C . ILE A 1 170 ? 12.751 6.580 -9.581 1.00 83.69 170 ILE A C 1
ATOM 1302 O O . ILE A 1 170 ? 12.448 7.682 -9.126 1.00 83.69 170 ILE A O 1
ATOM 1306 N N . CYS A 1 171 ? 11.846 5.702 -10.004 1.00 87.75 171 CYS A N 1
ATOM 1307 C CA . CYS A 1 171 ? 10.414 5.962 -9.979 1.00 87.75 171 CYS A CA 1
ATOM 1308 C C . CYS A 1 171 ? 9.715 4.952 -9.088 1.00 87.75 171 CYS A C 1
ATOM 1310 O O . CYS A 1 171 ? 9.783 3.743 -9.318 1.00 87.75 171 CYS A O 1
ATOM 1312 N N . VAL A 1 172 ? 9.034 5.472 -8.073 1.00 89.94 172 VAL A N 1
ATOM 1313 C CA . VAL A 1 172 ? 8.384 4.683 -7.032 1.00 89.94 172 VAL A CA 1
ATOM 1314 C C . VAL A 1 172 ? 6.908 5.030 -6.936 1.00 89.94 172 VAL A C 1
ATOM 1316 O O . VAL A 1 172 ? 6.505 6.174 -7.139 1.00 89.94 172 VAL A O 1
ATOM 1319 N N . LEU A 1 173 ? 6.105 4.028 -6.597 1.00 91.12 173 LEU A N 1
ATOM 1320 C CA . LEU A 1 173 ? 4.726 4.204 -6.173 1.00 91.12 173 LEU A CA 1
ATOM 1321 C C . LEU A 1 173 ? 4.671 4.024 -4.658 1.00 91.12 173 LEU A C 1
ATOM 1323 O O . LEU A 1 173 ? 5.083 2.981 -4.147 1.00 91.12 173 LEU A O 1
ATOM 1327 N N . ILE A 1 174 ? 4.164 5.034 -3.958 1.00 92.00 174 ILE A N 1
ATOM 1328 C CA . ILE A 1 174 ? 4.040 5.058 -2.498 1.00 92.00 174 ILE A CA 1
ATOM 1329 C C . ILE A 1 174 ? 2.556 5.206 -2.157 1.00 92.00 174 ILE A C 1
ATOM 1331 O O . ILE A 1 174 ? 1.860 6.007 -2.780 1.00 92.00 174 ILE A O 1
ATOM 1335 N N . ASP A 1 175 ? 2.081 4.409 -1.205 1.00 90.94 175 ASP A N 1
ATOM 1336 C CA . ASP A 1 175 ? 0.696 4.440 -0.721 1.00 90.94 175 ASP A CA 1
ATOM 1337 C C . ASP A 1 175 ? 0.453 5.585 0.285 1.00 90.94 175 ASP A C 1
ATOM 1339 O O . ASP A 1 175 ? 1.409 6.146 0.817 1.00 90.94 175 ASP A O 1
ATOM 1343 N N . ASP A 1 176 ? -0.802 5.899 0.632 1.00 87.69 176 ASP A N 1
ATOM 1344 C CA . ASP A 1 176 ? -1.142 6.987 1.578 1.00 87.69 176 ASP A CA 1
ATOM 1345 C C . ASP A 1 176 ? -0.542 6.801 2.984 1.00 87.69 176 ASP A C 1
ATOM 1347 O O . ASP A 1 176 ? -0.319 7.774 3.705 1.00 87.69 176 ASP A O 1
ATOM 1351 N N . GLY A 1 177 ? -0.213 5.562 3.357 1.00 87.06 177 GLY A N 1
ATOM 1352 C CA . GLY A 1 177 ? 0.511 5.242 4.589 1.00 87.06 177 GLY A CA 1
ATOM 1353 C C . GLY A 1 177 ? 2.030 5.452 4.521 1.00 87.06 177 GLY A C 1
ATOM 1354 O O . GLY A 1 177 ? 2.712 5.212 5.514 1.00 87.06 177 GLY A O 1
ATOM 1355 N N . GLY A 1 178 ? 2.585 5.856 3.375 1.00 90.25 178 GLY A N 1
ATOM 1356 C CA . GLY A 1 178 ? 4.028 6.011 3.184 1.00 90.25 178 GLY A CA 1
ATOM 1357 C C . GLY A 1 178 ? 4.769 4.685 2.982 1.00 90.25 178 GLY A C 1
ATOM 1358 O O . GLY A 1 178 ? 5.948 4.590 3.311 1.00 90.25 178 GLY A O 1
ATOM 1359 N N . PHE A 1 179 ? 4.100 3.646 2.475 1.00 91.31 179 PHE A N 1
ATOM 1360 C CA . PHE A 1 179 ? 4.712 2.344 2.177 1.00 91.31 179 PHE A CA 1
ATOM 1361 C C . PHE A 1 179 ? 5.060 2.221 0.695 1.00 91.31 179 PHE A C 1
ATOM 1363 O O . PHE A 1 179 ? 4.281 2.636 -0.164 1.00 91.31 179 PHE A O 1
ATOM 1370 N N . LEU A 1 180 ? 6.211 1.613 0.390 1.00 92.25 180 LEU A N 1
ATOM 1371 C CA . LEU A 1 180 ? 6.636 1.364 -0.987 1.00 92.25 180 LEU A CA 1
ATOM 1372 C C . LEU A 1 180 ? 5.786 0.252 -1.620 1.00 92.25 180 LEU A C 1
ATOM 1374 O O . LEU A 1 180 ? 5.858 -0.906 -1.203 1.00 92.25 180 LEU A O 1
ATOM 1378 N N . VAL A 1 181 ? 5.013 0.596 -2.652 1.00 91.88 181 VAL A N 1
ATOM 1379 C CA . VAL A 1 181 ? 4.146 -0.334 -3.394 1.00 91.88 181 VAL A CA 1
ATOM 1380 C C . VAL A 1 181 ? 4.883 -0.940 -4.582 1.00 91.88 181 VAL A C 1
ATOM 1382 O O . VAL A 1 181 ? 4.874 -2.155 -4.758 1.00 91.88 181 VAL A O 1
ATOM 1385 N N . LEU A 1 182 ? 5.524 -0.101 -5.400 1.00 89.88 182 LEU A N 1
ATOM 1386 C CA . LEU A 1 182 ? 6.228 -0.506 -6.620 1.00 89.88 182 LEU A CA 1
ATOM 1387 C C . LEU A 1 182 ? 7.451 0.373 -6.862 1.00 89.88 182 LEU A C 1
ATOM 1389 O O . LEU A 1 182 ? 7.487 1.530 -6.449 1.00 89.88 182 LEU A O 1
ATOM 1393 N N . SER A 1 183 ? 8.422 -0.170 -7.592 1.00 87.44 183 SER A N 1
ATOM 1394 C CA . SER A 1 183 ? 9.589 0.556 -8.088 1.00 87.44 183 SER A CA 1
ATOM 1395 C C . SER A 1 183 ? 9.890 0.139 -9.524 1.00 87.44 183 SER A C 1
ATOM 1397 O O . SER A 1 183 ? 9.672 -1.020 -9.896 1.00 87.44 183 SER A O 1
ATOM 1399 N N . ASN A 1 184 ? 10.414 1.066 -10.326 1.00 83.19 184 ASN A N 1
ATOM 1400 C CA . ASN A 1 184 ? 10.950 0.751 -11.648 1.00 83.19 184 ASN A CA 1
ATOM 1401 C C . ASN A 1 184 ? 12.222 -0.112 -11.572 1.00 83.19 184 ASN A C 1
ATOM 1403 O O . ASN A 1 184 ? 12.4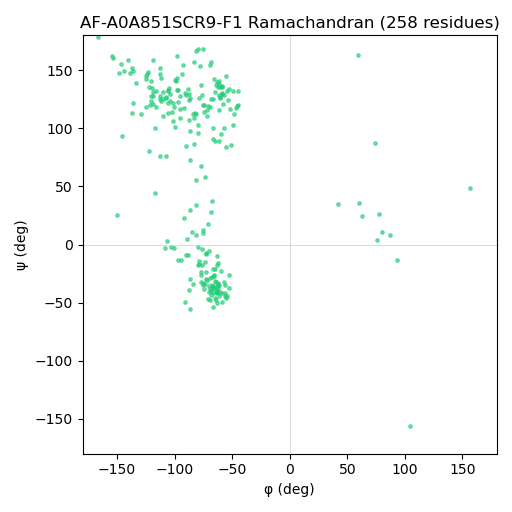73 -0.887 -12.491 1.00 83.19 184 ASN A O 1
ATOM 1407 N N . GLN A 1 185 ? 13.002 -0.020 -10.492 1.00 81.31 185 GLN A N 1
ATOM 1408 C CA . GLN A 1 185 ? 14.244 -0.779 -10.332 1.00 81.31 185 GLN A CA 1
ATOM 1409 C C . GLN A 1 185 ? 13.994 -2.154 -9.704 1.00 81.31 185 GLN A C 1
ATOM 1411 O O . GLN A 1 185 ? 13.373 -2.258 -8.645 1.00 81.31 185 GLN A O 1
ATOM 1416 N N . GLU A 1 186 ? 14.530 -3.203 -10.329 1.00 79.75 186 GLU A N 1
ATOM 1417 C CA . GLU A 1 186 ? 14.437 -4.588 -9.834 1.00 79.75 186 GLU A CA 1
ATOM 1418 C C . GLU A 1 186 ? 15.139 -4.758 -8.486 1.00 79.75 186 GLU A C 1
ATOM 1420 O O . GLU A 1 186 ? 14.620 -5.411 -7.579 1.00 79.75 186 GLU A O 1
ATOM 1425 N N . ASP A 1 187 ? 16.252 -4.048 -8.299 1.00 80.56 187 ASP A N 1
ATOM 1426 C CA . ASP A 1 187 ? 16.984 -3.991 -7.036 1.00 80.56 187 ASP A CA 1
ATOM 1427 C C . ASP A 1 187 ? 16.157 -3.362 -5.903 1.00 80.56 187 ASP A C 1
ATOM 1429 O O . ASP A 1 187 ? 16.561 -3.411 -4.754 1.00 80.56 187 ASP A O 1
ATOM 1433 N N . HIS A 1 188 ? 14.992 -2.765 -6.159 1.00 80.12 188 HIS A N 1
ATOM 1434 C CA . HIS A 1 188 ? 14.113 -2.251 -5.101 1.00 80.12 188 HIS A CA 1
ATOM 1435 C C . HIS A 1 188 ? 12.944 -3.198 -4.797 1.00 80.12 188 HIS A C 1
ATOM 1437 O O . HIS A 1 188 ? 12.179 -2.959 -3.863 1.00 80.12 188 HIS A O 1
ATOM 1443 N N . TRP A 1 189 ? 12.795 -4.312 -5.520 1.00 82.44 189 TRP A N 1
ATOM 1444 C CA . TRP A 1 189 ? 11.685 -5.249 -5.306 1.00 82.44 189 TRP A CA 1
ATOM 1445 C C . TRP A 1 189 ? 11.748 -5.952 -3.942 1.00 82.44 189 TRP A C 1
ATOM 1447 O O . TRP A 1 189 ? 10.710 -6.305 -3.380 1.00 82.44 189 TRP A O 1
ATOM 1457 N N . TYR A 1 190 ? 12.942 -6.107 -3.355 1.00 83.69 190 TYR A N 1
ATOM 1458 C CA . TYR A 1 190 ? 13.090 -6.609 -1.981 1.00 83.69 190 TYR A CA 1
ATOM 1459 C C . TYR A 1 190 ? 12.689 -5.579 -0.913 1.00 83.69 190 TYR A C 1
ATOM 1461 O O . TYR A 1 190 ? 12.510 -5.936 0.251 1.00 83.69 190 TYR A O 1
ATOM 1469 N N . GLN A 1 191 ? 12.565 -4.307 -1.294 1.00 86.50 191 GLN A N 1
ATOM 1470 C CA . GLN A 1 191 ? 12.174 -3.209 -0.413 1.00 86.50 191 GLN A CA 1
ATOM 1471 C C . GLN A 1 191 ? 10.669 -2.925 -0.465 1.00 86.50 191 GLN A C 1
ATOM 1473 O O . GLN A 1 191 ? 10.153 -2.222 0.401 1.00 86.50 191 GLN A O 1
ATOM 1478 N N . VAL A 1 192 ? 9.955 -3.472 -1.455 1.00 88.44 192 VAL A N 1
ATOM 1479 C CA . VAL A 1 192 ? 8.490 -3.384 -1.544 1.00 88.44 192 VAL A CA 1
ATOM 1480 C C . VAL A 1 192 ? 7.864 -3.901 -0.247 1.00 88.44 192 VAL A C 1
ATOM 1482 O O . VAL A 1 192 ? 8.237 -4.968 0.245 1.00 88.44 192 VAL A O 1
ATOM 1485 N N . GLY A 1 193 ? 6.923 -3.130 0.299 1.00 88.25 193 GLY A N 1
ATOM 1486 C CA . GLY A 1 193 ? 6.286 -3.393 1.591 1.00 88.25 193 GLY A CA 1
ATOM 1487 C C . GLY A 1 193 ? 6.936 -2.705 2.786 1.00 88.25 193 GLY A C 1
ATOM 1488 O O . GLY A 1 193 ? 6.311 -2.635 3.841 1.00 88.25 193 GLY A O 1
ATOM 1489 N N . LYS A 1 194 ? 8.147 -2.153 2.642 1.00 88.88 194 LYS A N 1
ATOM 1490 C CA . LYS A 1 194 ? 8.787 -1.373 3.707 1.00 88.88 194 LYS A CA 1
ATOM 1491 C C . LYS A 1 194 ? 8.213 0.034 3.794 1.00 88.88 194 LYS A C 1
ATOM 1493 O O . LYS A 1 194 ? 7.741 0.602 2.801 1.00 88.88 194 LYS A O 1
ATOM 1498 N N . PHE A 1 195 ? 8.296 0.608 4.991 1.00 91.00 195 PHE A N 1
ATOM 1499 C CA . PHE A 1 195 ? 8.037 2.027 5.174 1.00 91.00 195 PHE A CA 1
ATOM 1500 C C . PHE A 1 195 ? 9.080 2.843 4.406 1.00 91.00 195 PHE A C 1
ATOM 1502 O O . PHE A 1 195 ? 10.269 2.525 4.421 1.00 91.00 195 PHE A O 1
ATOM 1509 N N . PHE A 1 196 ? 8.648 3.900 3.722 1.00 91.44 196 PHE A N 1
ATOM 1510 C CA . PHE A 1 196 ? 9.502 4.592 2.766 1.00 91.44 196 PHE A CA 1
ATOM 1511 C C . PHE A 1 196 ? 10.703 5.284 3.422 1.00 91.44 196 PHE A C 1
ATOM 1513 O O . PHE A 1 196 ? 11.753 5.359 2.798 1.00 91.44 196 PHE A O 1
ATOM 1520 N N . SER A 1 197 ? 10.626 5.684 4.697 1.00 90.38 197 SER A N 1
ATOM 1521 C CA . SER A 1 197 ? 11.808 6.201 5.407 1.00 90.38 197 SER A CA 1
ATOM 1522 C C . SER A 1 197 ? 12.906 5.158 5.644 1.00 90.38 197 SER A C 1
ATOM 1524 O O . SER A 1 197 ? 14.048 5.545 5.866 1.00 90.38 197 SER A O 1
ATOM 1526 N N . GLU A 1 198 ? 12.600 3.855 5.615 1.00 88.88 198 GLU A N 1
ATOM 1527 C CA . GLU A 1 198 ? 13.631 2.803 5.657 1.00 88.88 198 GLU A CA 1
ATOM 1528 C C . GLU A 1 198 ? 14.327 2.622 4.304 1.00 88.88 198 GLU A C 1
ATOM 1530 O O . GLU A 1 198 ? 15.441 2.104 4.241 1.00 88.88 198 GLU A O 1
ATOM 1535 N N . VAL A 1 199 ? 13.652 3.021 3.225 1.00 89.00 199 VAL A N 1
ATOM 1536 C CA . VAL A 1 199 ? 14.151 2.962 1.850 1.00 89.00 199 VAL A CA 1
ATOM 1537 C C . VAL A 1 199 ? 14.950 4.221 1.523 1.00 89.00 199 VAL A C 1
ATOM 1539 O O . VAL A 1 199 ? 16.119 4.134 1.158 1.00 89.00 199 VAL A O 1
ATOM 1542 N N . ASP A 1 200 ? 14.331 5.388 1.698 1.00 91.38 200 ASP A N 1
ATOM 1543 C CA . ASP A 1 200 ? 14.935 6.703 1.505 1.00 91.38 200 ASP A CA 1
ATOM 1544 C C . ASP A 1 200 ? 14.367 7.713 2.520 1.00 91.38 200 ASP A C 1
ATOM 1546 O O . ASP A 1 200 ? 13.342 8.375 2.314 1.00 91.38 200 ASP A O 1
ATOM 1550 N N . ALA A 1 201 ? 15.072 7.851 3.644 1.00 92.00 201 ALA A N 1
ATOM 1551 C CA . ALA A 1 201 ? 14.723 8.793 4.703 1.00 92.00 201 ALA A CA 1
ATOM 1552 C C . ALA A 1 201 ? 14.765 10.261 4.247 1.00 92.00 201 ALA A C 1
ATOM 1554 O O . ALA A 1 201 ? 13.981 11.081 4.733 1.00 92.00 201 ALA A O 1
ATOM 1555 N N . ASN A 1 202 ? 15.666 10.606 3.321 1.00 93.25 202 ASN A N 1
ATOM 1556 C CA . ASN A 1 202 ? 15.855 11.986 2.880 1.00 93.25 202 ASN A CA 1
ATOM 1557 C C . ASN A 1 202 ? 14.663 12.439 2.041 1.00 93.25 202 ASN A C 1
ATOM 1559 O O . ASN A 1 202 ? 14.101 13.510 2.290 1.00 93.25 202 ASN A O 1
ATOM 1563 N N . LEU A 1 203 ? 14.240 11.601 1.093 1.00 92.88 203 LEU A N 1
ATOM 1564 C CA . LEU A 1 203 ? 13.082 11.890 0.261 1.00 92.88 203 LEU A CA 1
ATOM 1565 C C . LEU A 1 203 ? 11.793 11.902 1.089 1.00 92.88 203 LEU A C 1
ATOM 1567 O O . LEU A 1 203 ? 10.991 12.823 0.938 1.00 92.88 203 LEU A O 1
ATOM 1571 N N . MET A 1 204 ? 11.612 10.960 2.023 1.00 93.25 204 MET A N 1
ATOM 1572 C CA . MET A 1 204 ? 10.426 10.965 2.888 1.00 93.25 204 MET A CA 1
ATOM 1573 C C . MET A 1 204 ? 10.363 12.210 3.789 1.00 93.25 204 MET A C 1
ATOM 1575 O O . MET A 1 204 ? 9.297 12.804 3.962 1.00 93.25 204 MET A O 1
ATOM 1579 N N . SER A 1 205 ? 11.507 12.662 4.313 1.00 93.25 205 SER A N 1
ATOM 1580 C CA . SER A 1 205 ? 11.609 13.916 5.071 1.00 93.25 205 SER A CA 1
ATOM 1581 C C . SER A 1 205 ? 11.264 15.136 4.208 1.00 93.25 205 SER A C 1
ATOM 1583 O O . SER A 1 205 ? 10.511 16.012 4.636 1.00 93.25 205 SER A O 1
ATOM 1585 N N . ALA A 1 206 ? 11.735 15.176 2.958 1.00 95.38 206 ALA A N 1
ATOM 1586 C CA . ALA A 1 206 ? 11.381 16.235 2.016 1.00 95.38 206 ALA A CA 1
ATOM 1587 C C . ALA A 1 206 ? 9.877 16.243 1.686 1.00 95.38 206 ALA A C 1
ATOM 1589 O O . ALA A 1 206 ? 9.264 17.311 1.641 1.00 95.38 206 ALA A O 1
ATOM 1590 N N . LEU A 1 207 ? 9.261 15.070 1.507 1.00 95.06 207 LEU A N 1
ATOM 1591 C CA . LEU A 1 207 ? 7.819 14.936 1.283 1.00 95.06 207 LEU A CA 1
ATOM 1592 C C . LEU A 1 207 ? 7.004 15.426 2.489 1.00 95.06 207 LEU A C 1
ATOM 1594 O O . LEU A 1 207 ? 6.002 16.120 2.315 1.00 95.06 207 LEU A O 1
ATOM 1598 N N . TYR A 1 208 ? 7.454 15.121 3.707 1.00 93.50 208 TYR A N 1
ATOM 1599 C CA . TYR A 1 208 ? 6.851 15.633 4.938 1.00 93.50 208 TYR A CA 1
ATOM 1600 C C . TYR A 1 208 ? 6.980 17.161 5.051 1.00 93.50 208 TYR A C 1
ATOM 1602 O O . TYR A 1 208 ? 5.987 17.851 5.273 1.00 93.50 208 TYR A O 1
ATOM 1610 N N . ASN A 1 209 ? 8.175 17.711 4.818 1.00 95.75 209 ASN A N 1
ATOM 1611 C CA . ASN A 1 209 ? 8.427 19.156 4.901 1.00 95.75 209 ASN A CA 1
ATOM 1612 C C . ASN A 1 209 ? 7.631 19.957 3.861 1.00 95.75 209 ASN A C 1
ATOM 1614 O O . ASN A 1 209 ? 7.191 21.071 4.139 1.00 95.75 209 ASN A O 1
ATOM 1618 N N . ASN A 1 210 ? 7.391 19.372 2.687 1.00 96.25 210 ASN A N 1
ATOM 1619 C CA . ASN A 1 210 ? 6.555 19.957 1.640 1.00 96.25 210 ASN A CA 1
ATOM 1620 C C . ASN A 1 210 ? 5.051 19.674 1.827 1.00 96.25 210 ASN A C 1
ATOM 1622 O O . ASN A 1 210 ? 4.260 19.969 0.935 1.00 96.25 210 ASN A O 1
ATOM 1626 N N . SER A 1 211 ? 4.641 19.139 2.984 1.00 94.44 211 SER A N 1
ATOM 1627 C CA . SER A 1 211 ? 3.240 18.872 3.343 1.00 94.44 211 SER A CA 1
ATOM 1628 C C . SER A 1 211 ? 2.516 17.852 2.449 1.00 94.44 211 SER A C 1
ATOM 1630 O O . SER A 1 211 ? 1.289 17.869 2.376 1.00 94.44 211 SER A O 1
ATOM 1632 N N . PHE A 1 212 ? 3.242 16.938 1.794 1.00 94.56 212 PHE A N 1
ATOM 1633 C CA . PHE A 1 212 ? 2.625 15.809 1.081 1.00 94.56 212 PHE A CA 1
ATOM 1634 C C . PHE A 1 212 ? 2.139 14.719 2.041 1.00 94.56 212 PHE A C 1
ATOM 1636 O O . PHE A 1 212 ? 1.119 14.087 1.784 1.00 94.56 212 PHE A O 1
ATOM 1643 N N . TYR A 1 213 ? 2.849 14.524 3.155 1.00 93.81 213 TYR A N 1
ATOM 1644 C CA . TYR A 1 213 ? 2.475 13.589 4.216 1.00 93.81 213 TYR A CA 1
ATOM 1645 C C . TYR A 1 213 ? 2.347 14.305 5.554 1.00 93.81 213 TYR A C 1
ATOM 1647 O O . TYR A 1 213 ? 3.082 15.247 5.847 1.00 93.81 213 TYR A O 1
ATOM 1655 N N . ALA A 1 214 ? 1.447 13.802 6.396 1.00 91.19 214 ALA A N 1
ATOM 1656 C CA . ALA A 1 214 ? 1.292 14.238 7.775 1.00 91.19 214 ALA A CA 1
ATOM 1657 C C . ALA A 1 214 ? 1.551 13.061 8.718 1.00 91.19 214 ALA A C 1
ATOM 1659 O O . ALA A 1 214 ? 0.982 11.983 8.552 1.00 91.19 214 ALA A O 1
ATOM 1660 N N . ARG A 1 215 ? 2.387 13.276 9.737 1.00 87.19 215 ARG A N 1
ATOM 1661 C CA . ARG A 1 215 ? 2.666 12.277 10.770 1.00 87.19 215 ARG A CA 1
ATOM 1662 C C . ARG A 1 215 ? 1.649 12.409 11.900 1.00 87.19 215 ARG A C 1
ATOM 1664 O O . ARG A 1 215 ? 1.367 13.515 12.367 1.00 87.19 215 ARG A O 1
ATOM 1671 N N . LYS A 1 216 ? 1.097 11.280 12.340 1.00 84.94 216 LYS A N 1
ATOM 1672 C CA . LYS A 1 216 ? 0.227 11.178 13.516 1.00 84.94 216 LYS A CA 1
ATOM 1673 C C . LYS A 1 216 ? 0.815 10.132 14.450 1.00 84.94 216 LYS A C 1
ATOM 1675 O O . LYS A 1 216 ? 0.963 8.983 14.058 1.00 84.94 216 LYS A O 1
ATOM 1680 N N . GLU A 1 217 ? 1.172 10.554 15.655 1.00 83.75 217 GLU A N 1
ATOM 1681 C CA . GLU A 1 217 ? 1.738 9.681 16.684 1.00 83.75 217 GLU A CA 1
ATOM 1682 C C . GLU A 1 217 ? 0.653 9.283 17.690 1.00 83.75 217 GLU A C 1
ATOM 1684 O O . GLU A 1 217 ? -0.213 10.087 18.044 1.00 83.75 217 GLU A O 1
ATOM 1689 N N . SER A 1 218 ? 0.694 8.028 18.132 1.00 83.38 218 SER A N 1
ATOM 1690 C CA . SER A 1 218 ? -0.199 7.456 19.141 1.00 83.38 218 SER A CA 1
ATOM 1691 C C . SER A 1 218 ? 0.569 6.458 20.002 1.00 83.38 218 SER A C 1
ATOM 1693 O O . SER A 1 218 ? 1.473 5.795 19.499 1.00 83.38 218 SER A O 1
ATOM 1695 N N . TYR A 1 219 ? 0.181 6.314 21.269 1.00 84.75 219 TYR A N 1
ATOM 1696 C CA . TYR A 1 219 ? 0.850 5.430 22.225 1.00 84.75 219 TYR A CA 1
ATOM 1697 C C . TYR A 1 219 ? -0.002 4.191 22.520 1.00 84.75 219 TYR A C 1
ATOM 1699 O O . TYR A 1 219 ? -1.161 4.320 22.919 1.00 84.75 219 TYR A O 1
ATOM 1707 N N . ASP A 1 220 ? 0.583 3.003 22.347 1.00 83.25 220 ASP A N 1
ATOM 1708 C CA . ASP A 1 220 ? -0.034 1.721 22.699 1.00 83.25 220 ASP A CA 1
ATOM 1709 C C . ASP A 1 220 ? 0.487 1.217 24.055 1.00 83.25 220 ASP A C 1
ATOM 1711 O O . ASP A 1 220 ? 1.580 0.653 24.167 1.00 83.25 220 ASP A O 1
ATOM 1715 N N . PHE A 1 221 ? -0.329 1.416 25.091 1.00 87.50 221 PHE A N 1
ATOM 1716 C CA . PHE A 1 221 ? -0.039 0.996 26.464 1.00 87.50 221 PHE A CA 1
ATOM 1717 C C . PHE A 1 221 ? -0.224 -0.512 26.708 1.00 87.50 221 PHE A C 1
ATOM 1719 O O . PHE A 1 221 ? 0.037 -0.974 27.817 1.00 87.50 221 PHE A O 1
ATOM 1726 N N . GLN A 1 222 ? -0.699 -1.273 25.717 1.00 90.44 222 GLN A N 1
ATOM 1727 C CA . GLN A 1 222 ? -0.932 -2.719 25.817 1.00 90.44 222 GLN A CA 1
ATOM 1728 C C . GLN A 1 222 ? 0.114 -3.546 25.054 1.00 90.44 222 GLN A C 1
ATOM 1730 O O . GLN A 1 222 ? 0.023 -4.774 25.019 1.00 90.44 222 GLN A O 1
ATOM 1735 N N . SER A 1 223 ? 1.114 -2.891 24.465 1.00 84.00 223 SER A N 1
ATOM 1736 C CA . SER A 1 223 ? 2.200 -3.549 23.745 1.00 84.00 223 SER A CA 1
ATOM 1737 C C . SER A 1 223 ? 3.147 -4.323 24.676 1.00 84.00 223 SER A C 1
ATOM 1739 O O . SER A 1 223 ? 3.281 -4.035 25.869 1.00 84.00 223 SER A O 1
ATOM 1741 N N . VAL A 1 224 ? 3.819 -5.339 24.124 1.00 89.81 224 VAL A N 1
ATOM 1742 C CA . VAL A 1 224 ? 4.844 -6.121 24.830 1.00 89.81 224 VAL A CA 1
ATOM 1743 C C . VAL A 1 224 ? 6.200 -5.830 24.203 1.00 89.81 224 VAL A C 1
ATOM 1745 O O . VAL A 1 224 ? 6.398 -6.052 23.010 1.00 89.81 224 VAL A O 1
ATOM 1748 N N . CYS A 1 225 ? 7.149 -5.383 25.023 1.00 84.12 225 CYS A N 1
ATOM 1749 C CA . CYS A 1 225 ? 8.519 -5.089 24.610 1.00 84.12 225 CYS A CA 1
ATOM 1750 C C . CYS A 1 225 ? 9.492 -6.082 25.252 1.00 84.12 225 CYS A C 1
ATOM 1752 O O . CYS A 1 225 ? 9.290 -6.523 26.386 1.00 84.12 225 CYS A O 1
ATOM 1754 N N . ALA A 1 226 ? 10.574 -6.419 24.544 1.00 84.44 226 ALA A N 1
ATOM 1755 C CA . ALA A 1 226 ? 11.681 -7.133 25.169 1.00 84.44 226 ALA A CA 1
ATOM 1756 C C . ALA A 1 226 ? 12.258 -6.267 26.305 1.00 84.44 226 ALA A C 1
ATOM 1758 O O . ALA A 1 226 ? 12.448 -5.067 26.098 1.00 84.44 226 ALA A O 1
ATOM 1759 N N . PRO A 1 227 ? 12.541 -6.838 27.489 1.00 80.12 227 PRO A N 1
ATOM 1760 C CA . PRO A 1 227 ? 13.172 -6.079 28.554 1.00 80.12 227 PRO A CA 1
ATOM 1761 C C . PRO A 1 227 ? 14.557 -5.623 28.099 1.00 80.12 227 PRO A C 1
ATOM 1763 O O . PRO A 1 227 ? 15.296 -6.373 27.452 1.00 80.12 227 PRO A O 1
ATOM 1766 N N . GLU A 1 228 ? 14.917 -4.396 28.454 1.00 78.88 228 GLU A N 1
ATOM 1767 C CA . GLU A 1 228 ? 16.266 -3.897 28.234 1.00 78.88 228 GLU A CA 1
ATOM 1768 C C . GLU A 1 228 ? 17.273 -4.754 29.002 1.00 78.88 228 GLU A C 1
ATOM 1770 O O . GLU A 1 228 ? 17.020 -5.196 30.128 1.00 78.88 228 GLU A O 1
ATOM 1775 N N . ALA A 1 229 ? 18.429 -5.008 28.383 1.00 79.62 229 ALA A N 1
ATOM 1776 C CA . ALA A 1 229 ? 19.513 -5.673 29.083 1.00 79.62 229 ALA A CA 1
ATOM 1777 C C . ALA A 1 229 ? 19.897 -4.817 30.303 1.00 79.62 229 ALA A C 1
ATOM 1779 O O . ALA A 1 229 ? 20.095 -3.609 30.144 1.00 79.62 229 ALA A O 1
ATOM 1780 N N . PRO A 1 230 ? 20.005 -5.402 31.509 1.00 70.44 230 PRO A N 1
ATOM 1781 C CA . PRO A 1 230 ? 20.371 -4.639 32.691 1.00 70.44 230 PRO A CA 1
ATOM 1782 C C . PRO A 1 230 ? 21.716 -3.952 32.450 1.00 70.44 230 PRO A C 1
ATOM 1784 O O . PRO A 1 230 ? 22.690 -4.593 32.046 1.00 70.44 230 PRO A O 1
ATOM 1787 N N . SER A 1 231 ? 21.776 -2.641 32.684 1.00 66.38 231 SER A N 1
ATOM 1788 C CA . SER A 1 231 ? 23.047 -1.930 32.661 1.00 66.38 231 SER A CA 1
ATOM 1789 C C . SER A 1 231 ? 23.911 -2.453 33.812 1.00 66.38 231 SER A C 1
ATOM 1791 O O . SER A 1 231 ? 23.473 -2.546 34.959 1.00 66.38 231 SER A O 1
ATOM 1793 N N . ASN A 1 232 ? 25.171 -2.790 33.533 1.00 60.53 232 ASN A N 1
ATOM 1794 C CA . ASN A 1 232 ? 26.134 -3.214 34.560 1.00 60.53 232 ASN A CA 1
ATOM 1795 C C . ASN A 1 232 ? 26.587 -2.051 35.474 1.00 60.53 232 ASN A C 1
ATOM 1797 O O . ASN A 1 232 ? 27.595 -2.149 36.169 1.00 60.53 232 ASN A O 1
ATOM 1801 N N . THR A 1 233 ? 25.850 -0.942 35.496 1.00 63.97 233 THR A N 1
ATOM 1802 C CA . THR A 1 233 ? 26.093 0.234 36.332 1.00 63.97 233 THR A CA 1
ATOM 1803 C C . THR A 1 233 ? 24.963 0.363 37.347 1.00 63.97 233 THR A C 1
ATOM 1805 O O . THR A 1 233 ? 24.062 1.182 37.192 1.00 63.97 233 THR A O 1
ATOM 1808 N N . GLY A 1 234 ? 24.997 -0.476 38.385 1.00 60.31 234 GLY A N 1
ATOM 1809 C CA . GLY A 1 234 ? 24.041 -0.376 39.489 1.00 60.31 234 GLY A CA 1
ATOM 1810 C C . GLY A 1 234 ? 23.812 -1.658 40.282 1.00 60.31 234 GLY A C 1
ATOM 1811 O O . GLY A 1 234 ? 22.666 -2.013 40.527 1.00 60.31 234 GLY A O 1
ATOM 1812 N N . ALA A 1 235 ? 24.869 -2.351 40.711 1.00 53.25 235 ALA A N 1
ATOM 1813 C CA . ALA A 1 235 ? 24.752 -3.455 41.665 1.00 53.25 235 ALA A CA 1
ATOM 1814 C C . ALA A 1 235 ? 25.302 -3.040 43.039 1.00 53.25 235 ALA A C 1
ATOM 1816 O O . ALA A 1 235 ? 26.389 -3.444 43.438 1.00 53.25 235 ALA A O 1
ATOM 1817 N N . ALA A 1 236 ? 24.535 -2.245 43.786 1.00 61.44 236 ALA A N 1
ATOM 1818 C CA . ALA A 1 236 ? 24.482 -2.473 45.226 1.00 61.44 236 ALA A CA 1
ATOM 1819 C C . ALA A 1 236 ? 23.374 -3.519 45.436 1.00 61.44 236 ALA A C 1
ATOM 1821 O O . ALA A 1 236 ? 22.273 -3.322 44.909 1.00 61.44 236 ALA A O 1
ATOM 1822 N N . PRO A 1 237 ? 23.630 -4.647 46.120 1.00 53.34 237 PRO A N 1
ATOM 1823 C CA . PRO A 1 237 ? 22.617 -5.675 46.304 1.00 53.34 237 PRO A CA 1
ATOM 1824 C C . PRO A 1 237 ? 21.405 -5.056 47.005 1.00 53.34 237 PRO A C 1
ATOM 1826 O O . PRO A 1 237 ? 21.518 -4.540 48.116 1.00 53.34 237 PRO A O 1
ATOM 1829 N N . ARG A 1 238 ? 20.226 -5.106 46.372 1.00 60.62 238 ARG A N 1
ATOM 1830 C CA . ARG A 1 238 ? 18.956 -4.790 47.041 1.00 60.62 238 ARG A CA 1
ATOM 1831 C C . ARG A 1 238 ? 18.547 -5.970 47.918 1.00 60.62 238 ARG A C 1
ATOM 1833 O O . ARG A 1 238 ? 17.583 -6.667 47.636 1.00 60.62 238 ARG A O 1
ATOM 1840 N N . GLY A 1 239 ? 19.327 -6.209 48.964 1.00 63.47 239 GLY A N 1
ATOM 1841 C CA . GLY A 1 239 ? 18.980 -7.104 50.056 1.00 63.47 239 GLY A CA 1
ATOM 1842 C C . GLY A 1 239 ? 18.902 -6.289 51.335 1.00 63.47 239 GLY A C 1
ATOM 1843 O O . GLY A 1 239 ? 19.932 -5.979 51.924 1.00 63.47 239 GLY A O 1
ATOM 1844 N N . VAL A 1 240 ? 17.694 -5.932 51.774 1.00 67.75 240 VAL A N 1
ATOM 1845 C CA . VAL A 1 240 ? 17.501 -5.531 53.171 1.00 67.75 240 VAL A CA 1
ATOM 1846 C C . VAL A 1 240 ? 17.425 -6.826 53.966 1.00 67.75 240 VAL A C 1
ATOM 1848 O O . VAL A 1 240 ? 16.420 -7.532 53.918 1.00 67.75 240 VAL A O 1
ATOM 1851 N N . PHE A 1 241 ? 18.511 -7.167 54.656 1.00 71.56 241 PHE A N 1
ATOM 1852 C CA . PHE A 1 241 ? 18.481 -8.227 55.654 1.00 71.56 241 PHE A CA 1
ATOM 1853 C C . PHE A 1 241 ? 17.704 -7.703 56.862 1.00 71.56 241 PHE A C 1
ATOM 1855 O O . PHE A 1 241 ? 18.162 -6.789 57.547 1.00 71.56 241 PHE A O 1
ATOM 1862 N N . VAL A 1 242 ? 16.507 -8.241 57.091 1.00 76.75 242 VAL A N 1
ATOM 1863 C CA . VAL A 1 242 ? 15.743 -7.971 58.311 1.00 76.75 242 VAL A CA 1
ATOM 1864 C C . VAL A 1 242 ? 16.194 -9.003 59.346 1.00 76.75 242 VAL A C 1
ATOM 1866 O O . VAL A 1 242 ? 15.856 -10.177 59.181 1.00 76.75 242 VAL A O 1
ATOM 1869 N N . PRO A 1 243 ? 16.975 -8.617 60.372 1.00 75.69 243 PRO A N 1
ATOM 1870 C CA . PRO A 1 243 ? 17.449 -9.565 61.367 1.00 75.69 243 PRO A CA 1
ATOM 1871 C C . PRO A 1 243 ? 16.269 -10.171 62.121 1.00 75.69 243 PRO A C 1
ATOM 1873 O O . PRO A 1 243 ? 15.334 -9.483 62.537 1.00 75.69 243 PRO A O 1
AT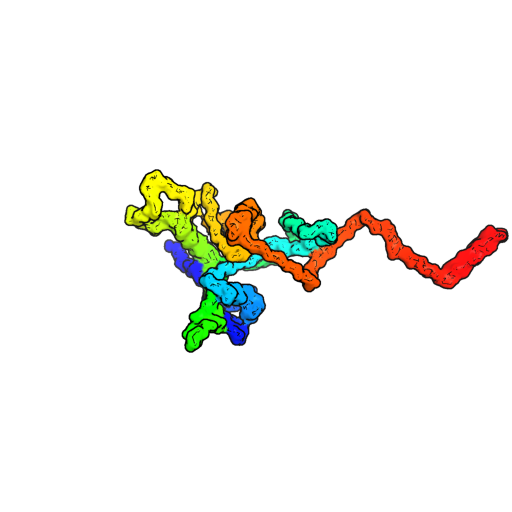OM 1876 N N . THR A 1 244 ? 16.324 -11.481 62.303 1.00 82.00 244 THR A N 1
ATOM 1877 C CA . THR A 1 244 ? 15.373 -12.230 63.116 1.00 82.00 244 THR A CA 1
ATOM 1878 C C . THR A 1 244 ? 15.747 -12.122 64.595 1.00 82.00 244 THR A C 1
ATOM 1880 O O . THR A 1 244 ? 16.860 -11.737 64.961 1.00 82.00 244 THR A O 1
ATOM 1883 N N . VAL A 1 245 ? 14.831 -12.509 65.487 1.00 81.06 245 VAL A N 1
ATOM 1884 C CA . VAL A 1 245 ? 15.119 -12.563 66.933 1.00 81.06 245 VAL A CA 1
ATOM 1885 C C . VAL A 1 245 ? 16.319 -13.475 67.229 1.00 81.06 245 VAL A C 1
ATOM 1887 O O . VAL A 1 245 ? 17.100 -13.183 68.130 1.00 81.06 245 VAL A O 1
ATOM 1890 N N . ALA A 1 246 ? 16.517 -14.536 66.440 1.00 81.00 246 ALA A N 1
ATOM 1891 C CA . ALA A 1 246 ? 17.675 -15.416 66.567 1.00 81.00 246 ALA A CA 1
ATOM 1892 C C . ALA A 1 246 ? 18.999 -14.699 66.239 1.00 81.00 246 ALA A C 1
ATOM 1894 O O . ALA A 1 246 ? 19.994 -14.914 66.931 1.00 81.00 246 ALA A O 1
ATOM 1895 N N . ASP A 1 247 ? 19.009 -13.803 65.248 1.00 81.06 247 ASP A N 1
ATOM 1896 C CA . ASP A 1 247 ? 20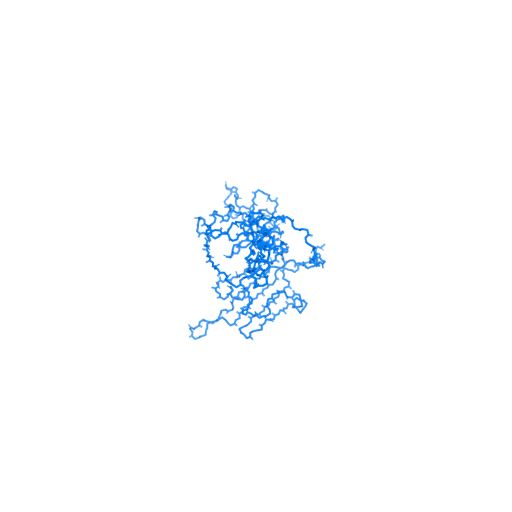.194 -13.008 64.897 1.00 81.06 247 ASP A CA 1
ATOM 1897 C C . ASP A 1 247 ? 20.555 -12.020 66.013 1.00 81.06 247 ASP A C 1
ATOM 1899 O O . ASP A 1 247 ? 21.727 -11.829 66.342 1.00 81.06 247 ASP A O 1
ATOM 1903 N N . LEU A 1 248 ? 19.537 -11.440 66.654 1.00 81.38 248 LEU A N 1
ATOM 1904 C CA . LEU A 1 248 ? 19.706 -10.498 67.760 1.00 81.38 248 LEU A CA 1
ATOM 1905 C C . LEU A 1 248 ? 20.226 -11.197 69.027 1.00 81.38 248 LEU A C 1
ATOM 1907 O O . LEU A 1 248 ? 21.129 -10.688 69.692 1.00 81.38 248 LEU A O 1
ATOM 1911 N N . LEU A 1 249 ? 19.710 -12.394 69.323 1.00 79.94 249 LEU A N 1
ATOM 1912 C CA . LEU A 1 249 ? 20.199 -13.241 70.416 1.00 79.94 249 LEU A CA 1
ATOM 1913 C C . LEU A 1 249 ? 21.625 -13.743 70.161 1.00 79.94 249 LEU A C 1
ATOM 1915 O O . LEU A 1 249 ? 22.432 -13.787 71.088 1.00 79.94 249 LEU A O 1
ATOM 1919 N N . SER A 1 250 ? 21.954 -14.065 68.910 1.00 79.88 250 SER A N 1
ATOM 1920 C CA . SER A 1 250 ? 23.309 -14.455 68.518 1.00 79.88 250 SER A CA 1
ATOM 1921 C C . SER A 1 250 ? 24.280 -13.296 68.740 1.00 79.88 250 SER A C 1
ATOM 1923 O O . SER A 1 250 ? 25.272 -13.462 69.439 1.00 79.88 250 SER A O 1
ATOM 1925 N N . LEU A 1 251 ? 23.970 -12.092 68.253 1.00 79.62 251 LEU A N 1
ATOM 1926 C CA . LEU A 1 251 ? 24.783 -10.893 68.495 1.00 79.62 251 LEU A CA 1
ATOM 1927 C C . LEU A 1 251 ? 24.985 -10.607 69.986 1.00 79.62 251 LEU A C 1
ATOM 1929 O O . LEU A 1 251 ? 26.106 -10.324 70.403 1.00 79.62 251 LEU A O 1
ATOM 1933 N N . ALA A 1 252 ? 23.928 -10.713 70.791 1.00 78.00 252 ALA A N 1
ATOM 1934 C CA . ALA A 1 252 ? 24.018 -10.536 72.237 1.00 78.00 252 ALA A CA 1
ATOM 1935 C C . ALA A 1 252 ? 24.930 -11.583 72.898 1.00 78.00 252 ALA A C 1
ATOM 1937 O O . ALA A 1 252 ? 25.681 -11.255 73.816 1.00 78.00 252 ALA A O 1
ATOM 1938 N N . TRP A 1 253 ? 24.907 -12.831 72.425 1.00 76.44 253 TRP A N 1
ATOM 1939 C CA . TRP A 1 253 ? 25.805 -13.882 72.904 1.00 76.44 253 TRP A CA 1
ATOM 1940 C C . TRP A 1 253 ? 27.262 -13.632 72.498 1.00 76.44 253 TRP A C 1
ATOM 1942 O O . TRP A 1 253 ? 28.155 -13.753 73.325 1.00 76.44 253 TRP A O 1
ATOM 1952 N N . TRP A 1 254 ? 27.519 -13.216 71.257 1.00 75.25 254 TRP A N 1
ATOM 1953 C CA . TRP A 1 254 ? 28.874 -12.893 70.799 1.00 75.25 254 TRP A CA 1
ATOM 1954 C C . TRP A 1 254 ? 29.470 -11.695 71.548 1.00 75.25 254 TRP A C 1
ATOM 1956 O O . TRP A 1 254 ? 30.640 -11.733 71.923 1.00 75.25 254 TRP A O 1
ATOM 1966 N N . THR A 1 255 ? 28.685 -10.644 71.809 1.00 80.12 255 THR A N 1
ATOM 1967 C CA . THR A 1 255 ? 29.166 -9.479 72.571 1.00 80.12 255 THR A CA 1
ATOM 1968 C C . THR A 1 255 ? 29.387 -9.807 74.039 1.00 80.12 255 THR A C 1
ATOM 1970 O O . THR A 1 255 ? 30.353 -9.329 74.626 1.00 80.12 255 THR A O 1
ATOM 1973 N N . SER A 1 256 ? 28.547 -10.661 74.624 1.00 74.31 256 SER A N 1
ATOM 1974 C CA . SER A 1 256 ? 28.774 -11.162 75.979 1.00 74.31 256 SER A CA 1
ATOM 1975 C C . SER A 1 256 ? 29.917 -12.171 76.046 1.00 74.31 256 SER A C 1
ATOM 1977 O O . SER A 1 256 ? 30.605 -12.184 77.046 1.00 74.31 256 SER A O 1
ATOM 1979 N N . ALA A 1 257 ? 30.213 -12.947 75.007 1.00 74.44 257 ALA A N 1
ATOM 1980 C CA . ALA A 1 257 ? 31.399 -13.805 74.978 1.00 74.44 257 ALA A CA 1
ATOM 1981 C C . ALA A 1 257 ? 32.701 -13.007 74.782 1.00 74.44 257 ALA A C 1
ATOM 1983 O O . ALA A 1 257 ? 33.728 -13.377 75.333 1.00 74.44 257 ALA A O 1
ATOM 1984 N N . ALA A 1 258 ? 32.669 -11.910 74.019 1.00 74.75 258 ALA A N 1
ATOM 1985 C CA . ALA A 1 258 ? 33.831 -11.048 73.786 1.00 74.75 258 ALA A CA 1
ATOM 1986 C C . ALA A 1 258 ? 34.127 -10.072 74.943 1.00 74.75 258 ALA A C 1
ATOM 1988 O O . ALA A 1 258 ? 35.216 -9.506 75.003 1.00 74.75 258 ALA A O 1
ATOM 1989 N N . ALA A 1 259 ? 33.156 -9.840 75.831 1.00 74.75 259 ALA A N 1
ATOM 1990 C CA . ALA A 1 259 ? 33.291 -8.962 76.994 1.00 74.75 259 ALA A CA 1
ATOM 1991 C C . ALA A 1 259 ? 33.818 -9.674 78.260 1.00 74.75 259 ALA A C 1
ATOM 1993 O O . ALA A 1 259 ? 33.860 -9.040 79.316 1.00 74.75 259 ALA A O 1
ATOM 1994 N N . TRP A 1 260 ? 34.195 -10.957 78.167 1.00 55.00 260 TRP A N 1
ATOM 1995 C CA . TRP A 1 260 ? 34.736 -11.779 79.260 1.00 55.00 260 TRP A CA 1
ATOM 1996 C C . TRP A 1 260 ? 36.122 -12.329 78.926 1.00 55.00 260 TRP A C 1
ATOM 1998 O O . TRP A 1 260 ? 36.366 -12.653 77.743 1.00 55.00 260 TRP A O 1
#